Protein AF-S6CPM7-F1 (afdb_monomer_lite)

pLDDT: mean 79.56, std 11.99, range [43.88, 95.88]

Sequence (240 aa):
MLEPSLEKISHYITSNNIALLSVIITVLLYIFTRHSEIRYKKYEDKKIQYLKLIELMQKTLACSKIDKSGDSILSDEIRKLFFDTGASLLLYGSKKIYRQYLLFREFSTNSLIKHCKYYKSDIVLFIVADIFKTMRKEVGLSYFNSIGSNEALAFFVNDISSNPIAKEKAIDAMFRIKMVKFELAIIDRTRFIFIKQIYASFIRPIFAGLSILWKYIVVIPFIHIITKLFSKTINKLQPK

Foldseek 3Di:
DCPVVVVVVVVCPDPVNVVVVVVVVVVVVVVVVVVVVVLVVLLVLQVVLVVLVVVLVVCLVVPQPQPPVRDRPDDPVSVVSLVVSLVSCVVRNDPVLNVLSVLLCCLSHPPVLVPDPLDDPCLSLLSVLVSQQVNCCRRNDDPVDGDDSQVSSCVPDPPRRPDVVNVVVSVSSVVSSVVSVVVVVVVCVVVVVVVVCCCVPPVVVVVVVVVVCCCVVPVVVVVVVCCVVCVVVVVVPDDD

Structure (mmCIF, N/CA/C/O backbone):
data_AF-S6CPM7-F1
#
_entry.id   AF-S6CPM7-F1
#
loop_
_atom_site.group_PDB
_atom_site.id
_atom_site.type_symbol
_atom_site.label_atom_id
_atom_site.label_alt_id
_atom_site.label_comp_id
_atom_site.label_asym_id
_atom_site.label_entity_id
_atom_site.label_seq_id
_atom_site.pdbx_PDB_ins_code
_atom_site.Cartn_x
_atom_site.Cartn_y
_atom_site.Cartn_z
_atom_site.occupancy
_atom_site.B_iso_or_equiv
_atom_site.auth_seq_id
_atom_site.auth_comp_id
_atom_site.auth_asym_id
_atom_site.auth_atom_id
_atom_site.pdbx_PDB_model_num
ATOM 1 N N . MET A 1 1 ? 40.805 29.521 -36.978 1.00 47.53 1 MET A N 1
ATOM 2 C CA . MET A 1 1 ? 41.833 28.643 -36.370 1.00 47.53 1 MET A CA 1
ATOM 3 C C . MET A 1 1 ? 41.172 27.487 -35.605 1.00 47.53 1 MET A C 1
ATOM 5 O O . MET A 1 1 ? 41.282 27.410 -34.390 1.00 47.53 1 MET A O 1
ATOM 9 N N . LEU A 1 2 ? 40.456 26.605 -36.314 1.00 54.78 2 LEU A N 1
ATOM 10 C CA . LEU A 1 2 ? 39.798 25.391 -35.777 1.00 54.78 2 LEU A CA 1
ATOM 11 C C . LEU A 1 2 ? 40.449 24.096 -36.311 1.00 54.78 2 LEU A C 1
ATOM 13 O O . LEU A 1 2 ? 40.070 22.998 -35.923 1.00 54.78 2 LEU A O 1
ATOM 17 N N . GLU A 1 3 ? 41.438 24.228 -37.194 1.00 57.84 3 GLU A N 1
ATOM 18 C CA . GLU A 1 3 ? 42.125 23.129 -37.881 1.00 57.84 3 GLU A CA 1
ATOM 19 C C . GLU A 1 3 ? 42.958 22.208 -36.967 1.00 57.84 3 GLU A C 1
ATOM 21 O O . GLU A 1 3 ? 42.825 20.991 -37.108 1.00 57.84 3 GLU A O 1
ATOM 26 N N . PRO A 1 4 ? 43.731 22.692 -35.967 1.00 59.69 4 PRO A N 1
ATOM 27 C CA . PRO A 1 4 ? 44.647 21.808 -35.239 1.00 59.69 4 PRO A CA 1
ATOM 28 C C . PRO A 1 4 ? 43.940 20.840 -34.272 1.00 59.69 4 PRO A C 1
ATOM 30 O O . PRO A 1 4 ? 44.536 19.856 -33.832 1.00 59.69 4 PRO A O 1
ATOM 33 N N . SER A 1 5 ? 42.677 21.098 -33.907 1.00 61.91 5 SER A N 1
ATOM 34 C CA . SER A 1 5 ? 41.866 20.179 -33.095 1.00 61.91 5 SER A CA 1
ATOM 35 C C . SER A 1 5 ? 41.163 19.118 -33.947 1.00 61.91 5 SER A C 1
ATOM 37 O O . SER A 1 5 ? 41.058 17.972 -33.512 1.00 61.91 5 SER A O 1
ATOM 39 N N . LEU A 1 6 ? 40.737 19.464 -35.166 1.00 59.00 6 LEU A N 1
ATOM 40 C CA . LEU A 1 6 ? 40.111 18.535 -36.112 1.00 59.00 6 LEU A CA 1
ATOM 41 C C . LEU A 1 6 ? 41.112 17.523 -36.684 1.00 59.00 6 LEU A C 1
ATOM 43 O O . LEU A 1 6 ? 40.785 16.341 -36.772 1.00 59.00 6 LEU A O 1
ATOM 47 N N . GLU A 1 7 ? 42.346 17.940 -36.979 1.00 61.97 7 GLU A N 1
ATOM 48 C CA . GLU A 1 7 ? 43.406 17.023 -37.426 1.00 61.97 7 GLU A CA 1
ATOM 49 C C . GLU A 1 7 ? 43.743 15.974 -36.361 1.00 61.97 7 GLU A C 1
ATOM 51 O O . GLU A 1 7 ? 43.844 14.784 -36.668 1.00 61.97 7 GLU A O 1
ATOM 56 N N . LYS A 1 8 ? 43.816 16.385 -35.086 1.00 63.28 8 LYS A N 1
ATOM 57 C CA . LYS A 1 8 ? 44.021 15.462 -33.960 1.00 63.28 8 LYS A CA 1
ATOM 58 C C . LYS A 1 8 ? 42.887 14.453 -33.837 1.00 63.28 8 LYS A C 1
ATOM 60 O O . LYS A 1 8 ? 43.165 13.281 -33.619 1.00 63.28 8 LYS A O 1
ATOM 65 N N . ILE A 1 9 ? 41.633 14.877 -34.009 1.00 63.34 9 ILE A N 1
ATOM 66 C CA . ILE A 1 9 ? 40.474 13.971 -34.008 1.00 63.34 9 ILE A CA 1
ATOM 67 C C . ILE A 1 9 ? 40.559 13.001 -35.193 1.00 63.34 9 ILE A C 1
ATOM 69 O O . ILE A 1 9 ? 40.364 11.807 -34.993 1.00 63.34 9 ILE A O 1
ATOM 73 N N . SER A 1 10 ? 40.929 13.474 -36.388 1.00 61.31 10 SER A N 1
ATOM 74 C CA . SER A 1 10 ? 41.053 12.637 -37.592 1.00 61.31 10 SER A CA 1
ATOM 75 C C . SER A 1 10 ? 42.074 11.503 -37.438 1.00 61.31 10 SER A C 1
ATOM 77 O O . SER A 1 10 ? 41.814 10.384 -37.871 1.00 61.31 10 SER A O 1
ATOM 79 N N . HIS A 1 11 ? 43.178 11.744 -36.723 1.00 64.94 11 HIS A N 1
ATOM 80 C CA . HIS A 1 11 ? 44.200 10.731 -36.457 1.00 64.94 11 HIS A CA 1
ATOM 81 C C . HIS A 1 11 ? 43.702 9.615 -35.516 1.00 64.94 11 HIS A C 1
ATOM 83 O O . HIS A 1 11 ? 44.174 8.481 -35.586 1.00 64.94 11 HIS A O 1
ATOM 89 N N . TYR A 1 12 ? 42.719 9.898 -34.651 1.00 62.75 12 TYR A N 1
ATOM 90 C CA . TYR A 1 12 ? 42.055 8.878 -33.830 1.00 62.75 12 TYR A CA 1
ATOM 91 C C . TYR A 1 12 ? 40.958 8.111 -34.594 1.00 62.75 12 TYR A C 1
ATOM 93 O O . TYR A 1 12 ? 40.546 7.044 -34.132 1.00 62.75 12 TYR A O 1
ATOM 101 N N . ILE A 1 13 ? 40.521 8.585 -35.770 1.00 68.38 13 ILE A N 1
ATOM 102 C CA . ILE A 1 13 ? 39.553 7.914 -36.659 1.00 68.38 13 ILE A CA 1
ATOM 103 C C . ILE A 1 13 ? 40.292 6.878 -37.526 1.00 68.38 13 ILE A C 1
ATOM 105 O O . ILE A 1 13 ? 40.331 6.934 -38.751 1.00 68.38 13 ILE A O 1
ATOM 109 N N . THR A 1 14 ? 40.927 5.903 -36.881 1.00 75.94 14 THR A N 1
ATOM 110 C CA . THR A 1 14 ? 41.455 4.713 -37.564 1.00 75.94 14 THR A CA 1
ATOM 111 C C . THR A 1 14 ? 40.356 3.651 -37.648 1.00 75.94 14 THR A C 1
ATOM 113 O O . THR A 1 14 ? 39.536 3.545 -36.735 1.00 75.94 14 THR A O 1
ATOM 116 N N . SER A 1 15 ? 40.352 2.812 -38.692 1.00 75.06 15 SER A N 1
ATOM 117 C CA . SER A 1 15 ? 39.358 1.733 -38.876 1.00 75.06 15 SER A CA 1
ATOM 118 C C . SER A 1 15 ? 39.172 0.857 -37.624 1.00 75.06 15 SER A C 1
ATOM 120 O O . SER A 1 15 ? 38.047 0.523 -37.259 1.00 75.06 15 SER A O 1
ATOM 122 N N . ASN A 1 16 ? 40.261 0.551 -36.908 1.00 80.38 16 ASN A N 1
ATOM 123 C CA . ASN A 1 16 ? 40.214 -0.230 -35.666 1.00 80.38 16 ASN A CA 1
ATOM 124 C C . ASN A 1 16 ? 39.496 0.507 -34.525 1.00 80.38 16 ASN A C 1
ATOM 126 O O . ASN A 1 16 ? 38.723 -0.104 -33.793 1.00 80.38 16 ASN A O 1
ATOM 130 N N . ASN A 1 17 ? 39.697 1.821 -34.398 1.00 84.00 17 ASN A N 1
ATOM 131 C CA . ASN A 1 17 ? 39.029 2.633 -33.380 1.00 84.00 17 ASN A CA 1
ATOM 132 C C . ASN A 1 17 ? 37.543 2.824 -33.708 1.00 84.00 17 ASN A C 1
ATOM 134 O O . ASN A 1 17 ? 36.719 2.803 -32.799 1.00 84.00 17 ASN A O 1
ATOM 138 N N . ILE A 1 18 ? 37.187 2.942 -34.993 1.00 85.44 18 ILE A N 1
ATOM 139 C CA . ILE A 1 18 ? 35.786 2.976 -35.443 1.00 85.44 18 ILE A CA 1
ATOM 140 C C . ILE A 1 18 ? 35.085 1.647 -35.126 1.00 85.44 18 ILE A C 1
ATOM 142 O O . ILE A 1 18 ? 33.965 1.654 -34.615 1.00 85.44 18 ILE A O 1
ATOM 146 N N . ALA A 1 19 ? 35.743 0.510 -35.375 1.00 87.56 19 ALA A N 1
ATOM 147 C CA . ALA A 1 19 ? 35.210 -0.809 -35.035 1.00 87.56 19 ALA A CA 1
ATOM 148 C C . ALA A 1 19 ? 35.056 -1.004 -33.515 1.00 87.56 19 ALA A C 1
ATOM 150 O O . ALA A 1 19 ? 34.047 -1.522 -33.047 1.00 87.56 19 ALA A O 1
ATOM 151 N N . LEU A 1 20 ? 36.021 -0.541 -32.718 1.00 86.50 20 LEU A N 1
ATOM 152 C CA . LEU A 1 20 ? 35.935 -0.601 -31.257 1.00 86.50 20 LEU A CA 1
ATOM 153 C C . LEU A 1 20 ? 34.794 0.297 -30.737 1.00 86.50 20 LEU A C 1
ATOM 155 O O . LEU A 1 20 ? 33.994 -0.123 -29.899 1.00 86.50 20 LEU A O 1
ATOM 159 N N . LEU A 1 21 ? 34.653 1.502 -31.293 1.00 88.06 21 LEU A N 1
ATOM 160 C CA . LEU A 1 21 ? 33.573 2.435 -30.971 1.00 88.06 21 LEU A CA 1
ATOM 161 C C . LEU A 1 21 ? 32.190 1.871 -31.338 1.00 88.06 21 LEU A C 1
ATOM 163 O O . LEU A 1 21 ? 31.255 2.014 -30.550 1.00 88.06 21 LEU A O 1
ATOM 167 N N . SER A 1 22 ? 32.051 1.177 -32.473 1.00 89.94 22 SER A N 1
ATOM 168 C CA . SER A 1 22 ? 30.782 0.544 -32.861 1.00 89.94 22 SER A CA 1
ATOM 169 C C . SER A 1 22 ? 30.384 -0.587 -31.906 1.00 89.94 22 SER A C 1
ATOM 171 O O . SER A 1 22 ? 29.215 -0.676 -31.516 1.00 89.94 22 SER A O 1
ATOM 173 N N . VAL A 1 23 ? 31.346 -1.391 -31.438 1.00 93.69 23 VAL A N 1
ATOM 174 C CA . VAL A 1 23 ? 31.117 -2.417 -30.407 1.00 93.69 23 VAL A CA 1
ATOM 175 C C . VAL A 1 23 ? 30.683 -1.774 -29.088 1.00 93.69 23 VAL A C 1
ATOM 177 O O . VAL A 1 23 ? 29.687 -2.203 -28.505 1.00 93.69 23 VAL A O 1
ATOM 180 N N . ILE A 1 24 ? 31.360 -0.709 -28.640 1.00 92.62 24 ILE A N 1
ATOM 181 C CA . ILE A 1 24 ? 30.993 0.017 -27.411 1.00 92.62 24 ILE A CA 1
ATOM 182 C C . ILE A 1 24 ? 29.568 0.574 -27.508 1.00 92.62 24 ILE A C 1
ATOM 184 O O . ILE A 1 24 ? 28.768 0.368 -26.594 1.00 92.62 24 ILE A O 1
ATOM 188 N N . ILE A 1 25 ? 29.224 1.242 -28.613 1.00 92.88 25 ILE A N 1
ATOM 189 C CA . ILE A 1 25 ? 27.878 1.791 -28.829 1.00 92.88 25 ILE A CA 1
ATOM 190 C C . ILE A 1 25 ? 26.836 0.670 -28.817 1.00 92.88 25 ILE A C 1
ATOM 192 O O . ILE A 1 25 ? 25.794 0.817 -28.182 1.00 92.88 25 ILE A O 1
ATOM 196 N N . THR A 1 26 ? 27.121 -0.466 -29.453 1.00 95.25 26 THR A N 1
ATOM 197 C CA . THR A 1 26 ? 26.205 -1.615 -29.492 1.00 95.25 26 THR A CA 1
ATOM 198 C C . THR A 1 26 ? 25.962 -2.193 -28.096 1.00 95.25 26 THR A C 1
ATOM 200 O O . THR A 1 26 ? 24.815 -2.448 -27.725 1.00 95.25 26 THR A O 1
ATOM 203 N N . VAL A 1 27 ? 27.011 -2.343 -27.280 1.00 94.81 27 VAL A N 1
ATOM 204 C CA . VAL A 1 27 ? 26.887 -2.803 -25.887 1.00 94.81 27 VAL A CA 1
ATOM 205 C C . VAL A 1 27 ? 26.087 -1.806 -25.049 1.00 94.81 27 VAL A C 1
ATOM 207 O O . VAL A 1 27 ? 25.193 -2.208 -24.303 1.00 94.81 27 VAL A O 1
ATOM 210 N N . LEU A 1 28 ? 26.351 -0.505 -25.193 1.00 93.31 28 LEU A N 1
ATOM 211 C CA . LEU A 1 28 ? 25.588 0.534 -24.504 1.00 93.31 28 LEU A CA 1
ATOM 212 C C . LEU A 1 28 ? 24.111 0.493 -24.904 1.00 93.31 28 LEU A C 1
ATOM 214 O O . LEU A 1 28 ? 23.248 0.465 -24.027 1.00 93.31 28 LEU A O 1
ATOM 218 N N . LEU A 1 29 ? 23.809 0.420 -26.203 1.00 92.81 29 LEU A N 1
ATOM 219 C CA . LEU A 1 29 ? 22.442 0.291 -26.708 1.00 92.81 29 LEU A CA 1
ATOM 220 C C . LEU A 1 29 ? 21.752 -0.948 -26.141 1.00 92.81 29 LEU A C 1
ATOM 222 O O . LEU A 1 29 ? 20.605 -0.851 -25.703 1.00 92.81 29 LEU A O 1
ATOM 226 N N . TYR A 1 30 ? 22.444 -2.086 -26.078 1.00 95.88 30 TYR A N 1
ATOM 227 C CA . TYR A 1 30 ? 21.908 -3.300 -25.470 1.00 95.88 30 TYR A CA 1
ATOM 228 C C . TYR A 1 30 ? 21.580 -3.100 -23.984 1.00 95.88 30 TYR A C 1
ATOM 230 O O . TYR A 1 30 ? 20.475 -3.429 -23.553 1.00 95.88 30 TYR A O 1
ATOM 238 N N . ILE A 1 31 ? 22.487 -2.503 -23.203 1.00 93.94 31 ILE A N 1
ATOM 239 C CA . ILE A 1 31 ? 22.267 -2.224 -21.775 1.00 93.94 31 ILE A CA 1
ATOM 240 C C . ILE A 1 31 ? 21.078 -1.273 -21.584 1.00 93.94 31 ILE A C 1
ATOM 242 O O . ILE A 1 31 ? 20.190 -1.557 -20.775 1.00 93.94 31 ILE A O 1
ATOM 246 N N . PHE A 1 32 ? 21.017 -0.171 -22.339 1.00 92.00 32 PHE A N 1
ATOM 247 C CA . PHE A 1 32 ? 19.914 0.790 -22.264 1.00 92.00 32 PHE A CA 1
ATOM 248 C C . PHE A 1 32 ? 18.576 0.158 -22.653 1.00 92.00 32 PHE A C 1
ATOM 250 O O . PHE A 1 32 ? 17.582 0.362 -21.951 1.00 92.00 32 PHE A O 1
ATOM 257 N N . THR A 1 33 ? 18.561 -0.648 -23.715 1.00 93.31 33 THR A N 1
ATOM 258 C CA . THR A 1 33 ? 17.366 -1.359 -24.192 1.00 93.31 33 THR A CA 1
ATOM 259 C C . THR A 1 33 ? 16.906 -2.400 -23.178 1.00 93.31 33 THR A C 1
ATOM 261 O O . THR A 1 33 ? 15.734 -2.450 -22.817 1.00 93.31 33 THR A O 1
ATOM 264 N N . ARG A 1 34 ? 17.824 -3.194 -22.622 1.00 93.12 34 ARG A N 1
ATOM 265 C CA . ARG A 1 34 ? 17.481 -4.185 -21.598 1.00 93.12 34 ARG A CA 1
ATOM 266 C C . ARG A 1 34 ? 16.953 -3.521 -20.330 1.00 93.12 34 ARG A C 1
ATOM 268 O O . ARG A 1 34 ? 16.004 -4.004 -19.712 1.00 93.12 34 ARG A O 1
ATOM 275 N N . HIS A 1 35 ? 17.538 -2.391 -19.943 1.00 90.81 35 HIS A N 1
ATOM 276 C CA . HIS A 1 35 ? 17.089 -1.631 -18.786 1.00 90.81 35 HIS A CA 1
ATOM 277 C C . HIS A 1 35 ? 15.715 -0.974 -19.013 1.00 90.81 35 HIS A C 1
ATOM 279 O O . HIS A 1 35 ? 14.894 -0.937 -18.094 1.00 90.81 35 HIS A O 1
ATOM 285 N N . SER A 1 36 ? 15.425 -0.465 -20.216 1.00 87.38 36 SER A N 1
ATOM 286 C CA . SER A 1 36 ? 14.094 0.057 -20.552 1.00 87.38 36 SER A CA 1
ATOM 287 C C . SER A 1 36 ? 13.043 -1.056 -20.592 1.00 87.38 36 SER A C 1
ATOM 289 O O . SER A 1 36 ? 11.981 -0.887 -19.996 1.00 87.38 36 SER A O 1
ATOM 291 N N . GLU A 1 37 ? 13.367 -2.216 -21.164 1.00 91.50 37 GLU A N 1
ATOM 292 C CA . GLU A 1 37 ? 12.492 -3.391 -21.227 1.00 91.50 37 GLU A CA 1
ATOM 293 C C . GLU A 1 37 ? 12.100 -3.891 -19.825 1.00 91.50 37 GLU A C 1
ATOM 295 O O . GLU A 1 37 ? 10.922 -4.096 -19.534 1.00 91.50 37 GLU A O 1
ATOM 300 N N . ILE A 1 38 ? 13.072 -4.035 -18.915 1.00 88.12 38 ILE A N 1
ATOM 301 C CA . ILE A 1 38 ? 12.807 -4.463 -17.530 1.00 88.12 38 ILE A CA 1
ATOM 302 C C . ILE A 1 38 ? 11.927 -3.443 -16.802 1.00 88.12 38 ILE A C 1
ATOM 304 O O . ILE A 1 38 ? 11.029 -3.825 -16.049 1.00 88.12 38 ILE A O 1
ATOM 308 N N . ARG A 1 39 ? 12.174 -2.142 -17.002 1.00 84.31 39 ARG A N 1
ATOM 309 C CA . ARG A 1 39 ? 11.322 -1.095 -16.424 1.00 84.31 39 ARG A CA 1
ATOM 310 C C . ARG A 1 39 ? 9.900 -1.197 -16.968 1.00 84.31 39 ARG A C 1
ATOM 312 O O . ARG A 1 39 ? 8.971 -1.184 -16.170 1.00 84.31 39 ARG A O 1
ATOM 319 N N . TYR A 1 40 ? 9.740 -1.366 -18.278 1.00 84.62 40 TYR A N 1
ATOM 320 C CA . TYR A 1 40 ? 8.439 -1.511 -18.927 1.00 84.62 40 TYR A CA 1
ATOM 321 C C . TYR A 1 40 ? 7.648 -2.713 -18.391 1.00 84.62 40 TYR A C 1
ATOM 323 O O . TYR A 1 40 ? 6.500 -2.553 -17.986 1.00 84.62 40 TYR A O 1
ATOM 331 N N . LYS A 1 41 ? 8.286 -3.884 -18.260 1.00 86.62 41 LYS A N 1
ATOM 332 C CA . LYS A 1 41 ? 7.659 -5.081 -17.666 1.00 86.62 41 LYS A CA 1
ATOM 333 C C . LYS A 1 41 ? 7.133 -4.823 -16.251 1.00 86.62 41 LYS A C 1
ATOM 335 O O . LYS A 1 41 ? 5.983 -5.125 -15.959 1.00 86.62 41 LYS A O 1
ATOM 340 N N . LYS A 1 42 ? 7.923 -4.152 -15.403 1.00 84.62 42 LYS A N 1
ATOM 341 C CA . LYS A 1 42 ? 7.485 -3.758 -14.049 1.00 84.62 42 LYS A CA 1
ATOM 342 C C . LYS A 1 42 ? 6.276 -2.816 -14.060 1.00 84.62 42 LYS A C 1
ATOM 344 O O . LYS A 1 42 ? 5.491 -2.840 -13.115 1.00 84.62 42 LYS A O 1
ATOM 349 N N . TYR A 1 43 ? 6.147 -1.951 -15.067 1.00 83.75 43 TYR A N 1
ATOM 350 C CA . TYR A 1 43 ? 4.987 -1.066 -15.203 1.00 83.75 43 TYR A CA 1
ATOM 351 C C . TYR A 1 43 ? 3.727 -1.836 -15.610 1.00 83.75 43 TYR A C 1
ATOM 353 O O . TYR A 1 43 ? 2.677 -1.619 -15.004 1.00 83.75 43 TYR A O 1
ATOM 361 N N . GLU A 1 44 ? 3.829 -2.760 -16.568 1.00 84.50 44 GLU A N 1
ATOM 362 C CA . GLU A 1 44 ? 2.709 -3.628 -16.964 1.00 84.50 44 GLU A CA 1
ATOM 363 C C . GLU A 1 44 ? 2.253 -4.536 -15.806 1.00 84.50 44 GLU A C 1
ATOM 365 O O . GLU A 1 44 ? 1.057 -4.608 -15.519 1.00 84.50 44 GLU A O 1
ATOM 370 N N . ASP A 1 45 ? 3.179 -5.125 -15.043 1.00 85.38 45 ASP A N 1
ATOM 371 C CA . ASP A 1 45 ? 2.828 -5.935 -13.867 1.00 85.38 45 ASP A CA 1
ATOM 372 C C . ASP A 1 45 ? 2.043 -5.121 -12.824 1.00 85.38 45 ASP A C 1
ATOM 374 O O . ASP A 1 45 ? 1.027 -5.576 -12.286 1.00 85.38 45 ASP A O 1
ATOM 378 N N . LYS A 1 46 ? 2.474 -3.879 -12.558 1.00 86.25 46 LYS A N 1
ATOM 379 C CA . LYS A 1 46 ? 1.773 -2.961 -11.646 1.00 86.25 46 LYS A CA 1
ATOM 380 C C . LYS A 1 46 ? 0.386 -2.598 -12.151 1.00 86.25 46 LYS A C 1
ATOM 382 O O . LYS A 1 46 ? -0.559 -2.611 -11.368 1.00 86.25 46 LYS A O 1
ATOM 387 N N . LYS A 1 47 ? 0.254 -2.294 -13.444 1.00 88.56 47 LYS A N 1
ATOM 388 C CA . LYS A 1 47 ? -1.027 -1.977 -14.087 1.00 88.56 47 LYS A CA 1
ATOM 389 C C . LYS A 1 47 ? -2.046 -3.088 -13.848 1.00 88.56 47 LYS A C 1
ATOM 391 O O . LYS A 1 47 ? -3.152 -2.792 -13.406 1.00 88.56 47 LYS A O 1
ATOM 396 N N . ILE A 1 48 ? -1.660 -4.349 -14.050 1.00 89.44 48 ILE A N 1
ATOM 397 C CA . ILE A 1 48 ? -2.537 -5.507 -13.820 1.00 89.44 48 ILE A CA 1
ATOM 398 C C . ILE A 1 48 ? -3.031 -5.550 -12.367 1.00 89.44 48 ILE A C 1
ATOM 400 O O . ILE A 1 48 ? -4.220 -5.752 -12.127 1.00 89.44 48 ILE A O 1
ATOM 404 N N . GLN A 1 49 ? -2.157 -5.324 -11.380 1.00 89.69 49 GLN A N 1
ATOM 405 C CA . GLN A 1 49 ? -2.594 -5.324 -9.977 1.00 89.69 49 GLN A CA 1
ATOM 406 C C . GLN A 1 49 ? -3.433 -4.097 -9.608 1.00 89.69 49 GLN A C 1
ATOM 408 O O . GLN A 1 49 ? -4.342 -4.190 -8.786 1.00 89.69 49 GLN A O 1
ATOM 413 N N . TYR A 1 50 ? -3.157 -2.946 -10.216 1.00 90.38 50 TYR A N 1
ATOM 414 C CA . TYR A 1 50 ? -3.907 -1.715 -9.976 1.00 90.38 50 TYR A CA 1
ATOM 415 C C . TYR A 1 50 ? -5.321 -1.794 -10.558 1.00 90.38 50 TYR A C 1
ATOM 417 O O . TYR A 1 50 ? -6.249 -1.272 -9.947 1.00 90.38 50 TYR A O 1
ATOM 425 N N . LEU A 1 51 ? -5.523 -2.540 -11.650 1.00 89.69 51 LEU A N 1
ATOM 426 C CA . LEU A 1 51 ? -6.860 -2.873 -12.149 1.00 89.69 51 LEU A CA 1
ATOM 427 C C . LEU A 1 51 ? -7.675 -3.682 -11.129 1.00 89.69 51 LEU A C 1
ATOM 429 O O . LEU A 1 51 ? -8.833 -3.350 -10.890 1.00 89.69 51 LEU A O 1
ATOM 433 N N . LYS A 1 52 ? -7.066 -4.666 -10.449 1.00 90.50 52 LYS A N 1
ATOM 434 C CA . LYS A 1 52 ? -7.738 -5.408 -9.362 1.00 90.50 52 LYS A CA 1
ATOM 435 C C . LYS A 1 52 ? -8.132 -4.495 -8.199 1.00 90.50 52 LYS A C 1
ATOM 437 O O . LYS A 1 52 ? -9.210 -4.640 -7.631 1.00 90.50 52 LYS A O 1
ATOM 442 N N . LEU A 1 53 ? -7.275 -3.528 -7.860 1.00 90.50 53 LEU A N 1
ATOM 443 C CA . LEU A 1 53 ? -7.577 -2.538 -6.825 1.00 90.50 53 LEU A CA 1
ATOM 444 C C . LEU A 1 53 ? -8.743 -1.624 -7.224 1.00 90.50 53 LEU A C 1
ATOM 446 O O . LEU A 1 53 ? -9.600 -1.342 -6.389 1.00 90.50 53 LEU A O 1
ATOM 450 N N . ILE A 1 54 ? -8.804 -1.195 -8.487 1.00 88.50 54 ILE A N 1
ATOM 451 C CA . ILE A 1 54 ? -9.938 -0.428 -9.022 1.00 88.50 54 ILE A CA 1
ATOM 452 C C . ILE A 1 54 ? -11.229 -1.252 -8.928 1.00 88.50 54 ILE A C 1
ATOM 454 O O . ILE A 1 54 ? -12.237 -0.738 -8.448 1.00 88.50 54 ILE A O 1
ATOM 458 N N . GLU A 1 55 ? -11.196 -2.529 -9.313 1.00 88.75 55 GLU A N 1
ATOM 459 C CA . GLU A 1 55 ? -12.355 -3.425 -9.227 1.00 88.75 55 GLU A CA 1
ATOM 460 C C . GLU A 1 55 ? -12.840 -3.600 -7.779 1.00 88.75 55 GLU A C 1
ATOM 462 O O . GLU A 1 55 ? -14.038 -3.502 -7.503 1.00 88.75 55 GLU A O 1
ATOM 467 N N . LEU A 1 56 ? -11.916 -3.788 -6.829 1.00 88.88 56 LEU A N 1
ATOM 468 C CA . LEU A 1 56 ? -12.229 -3.816 -5.400 1.00 88.88 56 LEU A CA 1
ATOM 469 C C . LEU A 1 56 ? -12.903 -2.513 -4.954 1.00 88.88 56 LEU A C 1
ATOM 471 O O . LEU A 1 56 ? -13.926 -2.555 -4.270 1.00 88.88 56 LEU A O 1
ATOM 475 N N . MET A 1 57 ? -12.364 -1.357 -5.339 1.00 86.50 57 MET A N 1
ATOM 476 C CA . MET A 1 57 ? -12.928 -0.053 -4.977 1.00 86.50 57 MET A CA 1
ATOM 477 C C . MET A 1 57 ? -14.325 0.143 -5.559 1.00 86.50 57 MET A C 1
ATOM 479 O O . MET A 1 57 ? -15.228 0.579 -4.855 1.00 86.50 57 MET A O 1
ATOM 483 N N . GLN A 1 58 ? -14.532 -0.248 -6.814 1.00 82.88 58 GLN A N 1
ATOM 484 C CA . GLN A 1 58 ? -15.841 -0.191 -7.451 1.00 82.88 58 GLN A CA 1
ATOM 485 C C . GLN A 1 58 ? -16.848 -1.081 -6.717 1.00 82.88 58 GLN A C 1
ATOM 487 O O . GLN A 1 58 ? -17.925 -0.615 -6.358 1.00 82.88 58 GLN A O 1
ATOM 492 N N . LYS A 1 59 ? -16.493 -2.342 -6.438 1.00 82.94 59 LYS A N 1
ATOM 493 C CA . LYS A 1 59 ? -17.372 -3.289 -5.733 1.00 82.94 59 LYS A CA 1
ATOM 494 C C . LYS A 1 59 ? -17.672 -2.849 -4.303 1.00 82.94 59 LYS A C 1
ATOM 496 O O . LYS A 1 59 ? -18.805 -2.969 -3.859 1.00 82.94 59 LYS A O 1
ATOM 501 N N . THR A 1 60 ? -16.688 -2.319 -3.584 1.00 78.25 60 THR A N 1
ATOM 502 C CA . THR A 1 60 ? -16.870 -1.843 -2.199 1.00 78.25 60 THR A CA 1
ATOM 503 C C . THR A 1 60 ? -17.734 -0.585 -2.122 1.00 78.25 60 THR A C 1
ATOM 505 O O . THR A 1 60 ? -18.547 -0.480 -1.207 1.00 78.25 60 THR A O 1
ATOM 508 N N . LEU A 1 61 ? -17.614 0.330 -3.090 1.00 74.19 61 LEU A N 1
ATOM 509 C CA . LEU A 1 61 ? -18.463 1.521 -3.194 1.00 74.19 61 LEU A CA 1
ATOM 510 C C . LEU A 1 61 ? -19.875 1.204 -3.717 1.00 74.19 61 LEU A C 1
ATOM 512 O O . LEU A 1 61 ? -20.829 1.845 -3.295 1.00 74.19 61 LEU A O 1
ATOM 516 N N . ALA A 1 62 ? -20.029 0.215 -4.603 1.00 69.44 62 ALA A N 1
ATOM 517 C CA . ALA A 1 62 ? -21.326 -0.178 -5.163 1.00 69.44 62 ALA A CA 1
ATOM 518 C C . ALA A 1 62 ? -22.142 -1.102 -4.237 1.00 69.44 62 ALA A C 1
ATOM 520 O O . ALA A 1 62 ? -23.366 -1.012 -4.196 1.00 69.44 62 ALA A O 1
ATOM 521 N N . CYS A 1 63 ? -21.486 -1.992 -3.482 1.00 56.09 63 CYS A N 1
ATOM 522 C CA . CYS A 1 63 ? -22.143 -2.987 -2.625 1.00 56.09 63 CYS A CA 1
ATOM 523 C C . CYS A 1 63 ? -22.367 -2.530 -1.176 1.00 56.09 63 CYS A C 1
ATOM 525 O O . CYS A 1 63 ? -22.579 -3.381 -0.310 1.00 56.09 63 CYS A O 1
ATOM 527 N N . SER A 1 64 ? -22.349 -1.230 -0.865 1.00 56.34 64 SER A N 1
ATOM 528 C CA . SER A 1 64 ? -22.669 -0.757 0.488 1.00 56.34 64 SER A CA 1
ATOM 529 C C . SER A 1 64 ? -24.172 -0.894 0.782 1.00 56.34 64 SER A C 1
ATOM 531 O O . SER A 1 64 ? -24.912 0.087 0.819 1.00 56.34 64 SER A O 1
ATOM 533 N N . LYS A 1 65 ? -24.649 -2.126 0.988 1.00 48.50 65 LYS A N 1
ATOM 534 C CA . LYS A 1 65 ? -25.933 -2.372 1.643 1.00 48.50 65 LYS A CA 1
ATOM 535 C C . LYS A 1 65 ? -25.740 -2.054 3.123 1.00 48.50 65 LYS A C 1
ATOM 537 O O . LYS A 1 65 ? -25.006 -2.748 3.822 1.00 48.50 65 LYS A O 1
ATOM 542 N N . ILE A 1 66 ? -26.333 -0.951 3.562 1.00 51.75 66 ILE A N 1
ATOM 543 C CA . ILE A 1 66 ? -26.391 -0.580 4.975 1.00 51.75 66 ILE A CA 1
ATOM 544 C C . ILE A 1 66 ? -27.464 -1.468 5.597 1.00 51.75 66 ILE A C 1
ATOM 546 O O . ILE A 1 66 ? -28.613 -1.440 5.154 1.00 51.75 66 ILE A O 1
ATOM 550 N N . ASP A 1 67 ? -27.083 -2.290 6.571 1.00 45.47 67 ASP A N 1
ATOM 551 C CA . ASP A 1 67 ? -28.048 -3.108 7.292 1.00 45.47 67 ASP A CA 1
ATOM 552 C C . ASP A 1 67 ? -28.860 -2.241 8.269 1.00 45.47 67 ASP A C 1
ATOM 554 O O . ASP A 1 67 ? -28.435 -1.143 8.642 1.00 45.47 67 ASP A O 1
ATOM 558 N N . LYS A 1 68 ? -30.030 -2.713 8.716 1.00 46.31 68 LYS A N 1
ATOM 559 C CA . LYS A 1 68 ? -30.934 -1.933 9.598 1.00 46.31 68 LYS A CA 1
ATOM 560 C C . LYS A 1 68 ? -30.299 -1.522 10.943 1.00 46.31 68 LYS A C 1
ATOM 562 O O . LYS A 1 68 ? -30.834 -0.655 11.626 1.00 46.31 68 LYS A O 1
ATOM 567 N N . SER A 1 69 ? -29.165 -2.121 11.307 1.00 45.66 69 SER A N 1
ATOM 568 C CA . SER A 1 69 ? -28.345 -1.851 12.497 1.00 45.66 69 SER A CA 1
ATOM 569 C C . SER A 1 69 ? -27.211 -0.835 12.278 1.00 45.66 69 SER A C 1
ATOM 571 O O . SER A 1 69 ? -26.491 -0.521 13.221 1.00 45.66 69 SER A O 1
ATOM 573 N N . GLY A 1 70 ? -27.027 -0.311 11.060 1.00 51.62 70 GLY A N 1
ATOM 574 C CA . GLY A 1 70 ? -25.949 0.633 10.737 1.00 51.62 70 GLY A CA 1
ATOM 575 C C . GLY A 1 70 ? -24.572 -0.012 10.523 1.00 51.62 70 GLY A C 1
ATOM 576 O O . GLY A 1 70 ? -23.612 0.693 10.201 1.00 51.62 70 GLY A O 1
ATOM 577 N N . ASP A 1 71 ? -24.470 -1.339 10.636 1.00 45.75 71 ASP A N 1
ATOM 578 C CA . ASP A 1 71 ? -23.239 -2.078 10.376 1.00 45.75 71 ASP A CA 1
ATOM 579 C C . ASP A 1 71 ? -23.145 -2.554 8.923 1.00 45.75 71 ASP A C 1
ATOM 581 O O . ASP A 1 71 ? -24.077 -3.088 8.324 1.00 45.75 71 ASP A O 1
ATOM 585 N N . SER A 1 72 ? -21.966 -2.350 8.338 1.00 54.47 72 SER A N 1
ATOM 586 C CA . SER A 1 72 ? -21.628 -2.806 6.993 1.00 54.47 72 SER A CA 1
ATOM 587 C C . SER A 1 72 ? -21.257 -4.289 7.043 1.00 54.47 72 SER A C 1
ATOM 589 O O . SER A 1 72 ? -20.097 -4.620 7.310 1.00 54.47 72 SER A O 1
ATOM 591 N N . ILE A 1 73 ? -22.208 -5.191 6.790 1.00 55.94 73 ILE A N 1
ATOM 592 C CA . ILE A 1 73 ? -21.888 -6.613 6.619 1.00 55.94 73 ILE A CA 1
ATOM 593 C C . ILE A 1 73 ? -21.171 -6.771 5.276 1.00 55.94 73 ILE A C 1
ATOM 595 O O . ILE A 1 73 ? -21.782 -6.812 4.210 1.00 55.94 73 ILE A O 1
ATOM 599 N N . LEU A 1 74 ? -19.841 -6.843 5.318 1.00 65.75 74 LEU A N 1
ATOM 600 C CA . LEU A 1 74 ? -19.055 -7.222 4.150 1.00 65.75 74 LEU A CA 1
ATOM 601 C C . LEU A 1 74 ? -19.381 -8.674 3.799 1.00 65.75 74 LEU A C 1
ATOM 603 O O . LEU A 1 74 ? -19.081 -9.572 4.594 1.00 65.75 74 LEU A O 1
ATOM 607 N N . SER A 1 75 ? -19.958 -8.889 2.613 1.00 72.81 75 SER A N 1
ATOM 608 C CA . SER A 1 75 ? -20.107 -10.220 2.012 1.00 72.81 75 SER A CA 1
ATOM 609 C C . SER A 1 75 ? -18.756 -10.943 1.999 1.00 72.81 75 SER A C 1
ATOM 611 O O . SER A 1 75 ? -17.708 -10.313 1.807 1.00 72.81 75 SER A O 1
ATOM 613 N N . ASP A 1 76 ? -18.770 -12.262 2.192 1.00 79.00 76 ASP A N 1
ATOM 614 C CA . ASP A 1 76 ? -17.562 -13.094 2.168 1.00 79.00 76 ASP A CA 1
ATOM 615 C C . ASP A 1 76 ? -16.789 -12.949 0.847 1.00 79.00 76 ASP A C 1
ATOM 617 O O . ASP A 1 76 ? -15.557 -12.974 0.837 1.00 79.00 76 ASP A O 1
ATOM 621 N N . GLU A 1 77 ? -17.491 -12.662 -0.252 1.00 81.56 77 GLU A N 1
ATOM 622 C CA . GLU A 1 77 ? -16.890 -12.339 -1.550 1.00 81.56 77 GLU A CA 1
ATOM 623 C C . GLU A 1 77 ? -16.008 -11.086 -1.494 1.00 81.56 77 GLU A C 1
ATOM 625 O O . GLU A 1 77 ? -14.886 -11.083 -2.001 1.00 81.56 77 GLU A O 1
ATOM 630 N N . ILE A 1 78 ? -16.481 -10.023 -0.836 1.00 81.38 78 ILE A N 1
ATOM 631 C CA . ILE A 1 78 ? -15.731 -8.768 -0.713 1.00 81.38 78 ILE A CA 1
ATOM 632 C C . ILE A 1 78 ? -14.528 -8.977 0.211 1.00 81.38 78 ILE A C 1
ATOM 634 O O . ILE A 1 78 ? -13.445 -8.464 -0.066 1.00 81.38 78 ILE A O 1
ATOM 638 N N . ARG A 1 79 ? -14.672 -9.773 1.280 1.00 83.81 79 ARG A N 1
ATOM 639 C CA . ARG A 1 79 ? -13.547 -10.117 2.170 1.00 83.81 79 ARG A CA 1
ATOM 640 C C . ARG A 1 79 ? -12.458 -10.889 1.428 1.00 83.81 79 ARG A C 1
ATOM 642 O O . ARG A 1 79 ? -11.280 -10.569 1.589 1.00 83.81 79 ARG A O 1
ATOM 649 N N . LYS A 1 80 ? -12.845 -11.860 0.596 1.00 88.25 80 LYS A N 1
ATOM 650 C CA . LYS A 1 80 ? -11.913 -12.601 -0.261 1.00 88.25 80 LYS A CA 1
ATOM 651 C C . LYS A 1 80 ? -11.211 -11.664 -1.243 1.00 88.25 80 LYS A C 1
ATOM 653 O O . LYS A 1 80 ? -9.988 -11.673 -1.324 1.00 88.25 80 LYS A O 1
ATOM 658 N N . LEU A 1 81 ? -11.961 -10.767 -1.882 1.00 88.38 81 LEU A N 1
ATOM 659 C CA . LEU A 1 81 ? -11.401 -9.776 -2.800 1.00 88.38 81 LEU A CA 1
ATOM 660 C C . LEU A 1 81 ? -10.420 -8.816 -2.107 1.00 88.38 81 LEU A C 1
ATOM 662 O O . LEU A 1 81 ? -9.378 -8.484 -2.677 1.00 88.38 81 LEU A O 1
ATOM 666 N N . PHE A 1 82 ? -10.711 -8.405 -0.866 1.00 88.38 82 PHE A N 1
ATOM 667 C CA . PHE A 1 82 ? -9.788 -7.626 -0.037 1.00 88.38 82 PHE A CA 1
ATOM 668 C C . PHE A 1 82 ? -8.485 -8.382 0.203 1.00 88.38 82 PHE A C 1
ATOM 670 O O . PHE A 1 82 ? -7.422 -7.776 0.072 1.00 88.38 82 PHE A O 1
ATOM 677 N N . PHE A 1 83 ? -8.554 -9.670 0.545 1.00 89.50 83 PHE A N 1
ATOM 678 C CA . PHE A 1 83 ? -7.370 -10.498 0.762 1.00 89.50 83 PHE A CA 1
ATOM 679 C C . PHE A 1 83 ? -6.545 -10.655 -0.520 1.00 89.50 83 PHE A C 1
ATOM 681 O O . PHE A 1 83 ? -5.357 -10.335 -0.510 1.00 89.50 83 PHE A O 1
ATOM 688 N N . ASP A 1 84 ? -7.180 -11.048 -1.625 1.00 90.69 84 ASP A N 1
ATOM 689 C CA . ASP A 1 84 ? -6.511 -11.294 -2.907 1.00 90.69 84 ASP A CA 1
ATOM 690 C C . ASP A 1 84 ? -5.829 -10.025 -3.442 1.00 90.69 84 ASP A C 1
ATOM 692 O O . ASP A 1 84 ? -4.660 -10.045 -3.835 1.00 90.69 84 ASP A O 1
ATOM 696 N N . THR A 1 85 ? -6.532 -8.890 -3.383 1.00 91.44 85 THR A N 1
ATOM 697 C CA . THR A 1 85 ? -5.984 -7.577 -3.759 1.00 91.44 85 THR A CA 1
ATOM 698 C C . THR A 1 85 ? -4.862 -7.142 -2.814 1.00 91.44 85 THR A C 1
ATOM 700 O O . THR A 1 85 ? -3.847 -6.603 -3.250 1.00 91.44 85 THR A O 1
ATOM 703 N N . GLY A 1 86 ? -5.009 -7.381 -1.509 1.00 90.44 86 GLY A N 1
ATOM 704 C CA . GLY A 1 86 ? -3.991 -7.031 -0.520 1.00 90.44 86 GLY A CA 1
ATOM 705 C C . GLY A 1 86 ? -2.692 -7.815 -0.710 1.00 90.44 86 GLY A C 1
ATOM 706 O O . GLY A 1 86 ? -1.611 -7.226 -0.691 1.00 90.44 86 GLY A O 1
ATOM 707 N N . ALA A 1 87 ? -2.795 -9.125 -0.947 1.00 90.44 87 ALA A N 1
ATOM 708 C CA . ALA A 1 87 ? -1.654 -9.996 -1.205 1.00 90.44 87 ALA A CA 1
ATOM 709 C C . ALA A 1 87 ? -0.930 -9.610 -2.502 1.00 90.44 87 ALA A C 1
ATOM 711 O O . ALA A 1 87 ? 0.299 -9.527 -2.529 1.00 90.44 87 ALA A O 1
ATOM 712 N N . SER A 1 88 ? -1.675 -9.306 -3.569 1.00 90.62 88 SER A N 1
ATOM 713 C CA . SER A 1 88 ? -1.064 -8.918 -4.839 1.00 90.62 88 SER A CA 1
ATOM 714 C C . SER A 1 88 ? -0.364 -7.556 -4.769 1.00 90.62 88 SER A C 1
ATOM 716 O O . SER A 1 88 ? 0.746 -7.406 -5.286 1.00 90.62 88 SER A O 1
ATOM 718 N N . LEU A 1 89 ? -0.958 -6.577 -4.079 1.00 91.31 89 LEU A N 1
ATOM 719 C CA . LEU A 1 89 ? -0.351 -5.263 -3.861 1.00 91.31 89 LEU A CA 1
ATOM 720 C C . LEU A 1 89 ? 0.874 -5.322 -2.950 1.00 91.31 89 LEU A C 1
ATOM 722 O O . LEU A 1 89 ? 1.796 -4.535 -3.148 1.00 91.31 89 LEU A O 1
ATOM 726 N N . LEU A 1 90 ? 0.906 -6.233 -1.975 1.00 89.31 90 LEU A N 1
ATOM 727 C CA . LEU A 1 90 ? 2.077 -6.427 -1.121 1.00 89.31 90 LEU A CA 1
ATOM 728 C C . LEU A 1 90 ? 3.296 -6.894 -1.931 1.00 89.31 90 LEU A C 1
ATOM 730 O O . LEU A 1 90 ? 4.412 -6.457 -1.658 1.00 89.31 90 LEU A O 1
ATOM 734 N N . LEU A 1 91 ? 3.080 -7.767 -2.920 1.00 87.31 91 LEU A N 1
ATOM 735 C CA . LEU A 1 91 ? 4.151 -8.350 -3.733 1.00 87.31 91 LEU A CA 1
ATOM 736 C C . LEU A 1 91 ? 4.595 -7.440 -4.883 1.00 87.31 91 LEU A C 1
ATOM 738 O O . LEU A 1 91 ? 5.791 -7.273 -5.116 1.00 87.31 91 LEU A O 1
ATOM 742 N N . TYR A 1 92 ? 3.641 -6.854 -5.607 1.00 85.75 92 TYR A N 1
ATOM 743 C CA . TYR A 1 92 ? 3.909 -6.160 -6.873 1.00 85.75 92 TYR A CA 1
ATOM 744 C C . TYR A 1 92 ? 3.597 -4.658 -6.828 1.00 85.75 92 TYR A C 1
ATOM 746 O O . TYR A 1 92 ? 4.036 -3.902 -7.697 1.00 85.75 92 TYR A O 1
ATOM 754 N N . GLY A 1 93 ? 2.834 -4.207 -5.831 1.00 86.06 93 GLY A N 1
ATOM 755 C CA . GLY A 1 93 ? 2.473 -2.804 -5.662 1.00 86.06 93 GLY A CA 1
ATOM 756 C C . GLY A 1 93 ? 3.609 -1.968 -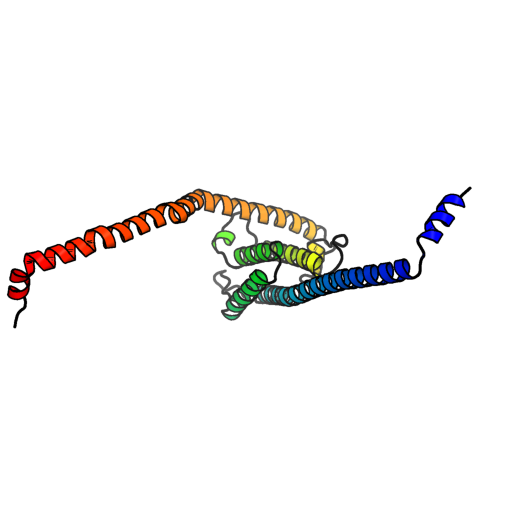5.074 1.00 86.06 93 GLY A C 1
ATOM 757 O O . GLY A 1 93 ? 4.576 -2.468 -4.498 1.00 86.06 93 GLY A O 1
ATOM 758 N N . SER A 1 94 ? 3.507 -0.645 -5.206 1.00 88.25 94 SER A N 1
ATOM 759 C CA . SER A 1 94 ? 4.451 0.244 -4.529 1.00 88.25 94 SER A CA 1
ATOM 760 C C . SER A 1 94 ? 4.175 0.312 -3.026 1.00 88.25 94 SER A C 1
ATOM 762 O O . SER A 1 94 ? 3.034 0.236 -2.568 1.00 88.25 94 SER A O 1
ATOM 764 N N . LYS A 1 95 ? 5.224 0.579 -2.238 1.00 90.00 95 LYS A N 1
ATOM 765 C CA . LYS A 1 95 ? 5.103 0.846 -0.794 1.00 90.00 95 LYS A CA 1
ATOM 766 C C . LYS A 1 95 ? 4.071 1.939 -0.487 1.00 90.00 95 LYS A C 1
ATOM 768 O O . LYS A 1 95 ? 3.421 1.897 0.556 1.00 90.00 95 LYS A O 1
ATOM 773 N N . LYS A 1 96 ? 3.949 2.939 -1.367 1.00 90.62 96 LYS A N 1
ATOM 774 C CA . LYS A 1 96 ? 3.020 4.057 -1.189 1.00 90.62 96 LYS A CA 1
ATOM 775 C C . LYS A 1 96 ? 1.575 3.609 -1.408 1.00 90.62 96 LYS A C 1
ATOM 777 O O . LYS A 1 96 ? 0.759 3.832 -0.517 1.00 90.62 96 LYS A O 1
ATOM 782 N N . ILE A 1 97 ? 1.297 2.932 -2.523 1.00 90.88 97 ILE A N 1
ATOM 783 C CA . ILE A 1 97 ? -0.029 2.378 -2.824 1.00 90.88 97 ILE A CA 1
ATOM 784 C C . ILE A 1 97 ? -0.452 1.379 -1.753 1.00 90.88 97 ILE A C 1
ATOM 786 O O . ILE A 1 97 ? -1.560 1.479 -1.240 1.00 90.88 97 ILE A O 1
ATOM 790 N N . TYR A 1 98 ? 0.442 0.477 -1.342 1.00 91.44 98 TYR A N 1
ATOM 791 C CA . TYR A 1 98 ? 0.129 -0.515 -0.317 1.00 91.44 98 TYR A CA 1
ATOM 792 C C . TYR A 1 98 ? -0.285 0.135 1.013 1.00 91.44 98 TYR A C 1
ATOM 794 O O . TYR A 1 98 ? -1.279 -0.255 1.619 1.00 91.44 98 TYR A O 1
ATOM 802 N N . ARG A 1 99 ? 0.412 1.196 1.441 1.00 91.19 99 ARG A N 1
ATOM 803 C CA . ARG A 1 99 ? 0.034 1.964 2.641 1.00 91.19 99 ARG A CA 1
ATOM 804 C C . ARG A 1 99 ? -1.315 2.665 2.499 1.00 91.19 99 ARG A C 1
ATOM 806 O O . ARG A 1 99 ? -2.065 2.721 3.468 1.00 91.19 99 ARG A O 1
ATOM 813 N N . GLN A 1 100 ? -1.619 3.217 1.326 1.00 91.44 100 GLN A N 1
ATOM 814 C CA . GLN A 1 100 ? -2.919 3.842 1.082 1.00 91.44 100 GLN A CA 1
ATOM 815 C C . GLN A 1 100 ? -4.043 2.792 1.031 1.00 91.44 100 GLN A C 1
ATOM 817 O O . GLN A 1 100 ? -5.113 3.039 1.574 1.00 91.44 100 GLN A O 1
ATOM 822 N N . TYR A 1 101 ? -3.789 1.606 0.471 1.00 92.25 101 TYR A N 1
ATOM 823 C CA . TYR A 1 101 ? -4.709 0.465 0.508 1.00 92.25 101 TYR A CA 1
ATOM 824 C C . TYR A 1 101 ? -4.988 -0.004 1.943 1.00 92.25 101 TYR A C 1
ATOM 826 O O . TYR A 1 101 ? -6.147 -0.208 2.294 1.00 92.25 101 TYR A O 1
ATOM 834 N N . LEU A 1 102 ? -3.959 -0.139 2.790 1.00 90.62 102 LEU A N 1
ATOM 835 C CA . LEU A 1 102 ? -4.154 -0.502 4.199 1.00 90.62 102 LEU A CA 1
ATOM 836 C C . LEU A 1 102 ? -5.037 0.517 4.909 1.00 90.62 102 LEU A C 1
ATOM 838 O O . LEU A 1 102 ? -5.973 0.142 5.606 1.00 90.62 102 LEU A O 1
ATOM 842 N N . LEU A 1 103 ? -4.790 1.799 4.653 1.00 89.62 103 LEU A N 1
ATOM 843 C CA . LEU A 1 103 ? -5.614 2.863 5.191 1.00 89.62 103 LEU A CA 1
ATOM 844 C C . LEU A 1 103 ? -7.060 2.792 4.686 1.00 89.62 103 LEU A C 1
ATOM 846 O O . LEU A 1 103 ? -7.989 2.919 5.473 1.00 89.62 103 LEU A O 1
ATOM 850 N N . PHE A 1 104 ? -7.267 2.563 3.390 1.00 89.12 104 PHE A N 1
ATOM 851 C CA . PHE A 1 104 ? -8.600 2.347 2.832 1.00 89.12 104 PHE A CA 1
ATOM 852 C C . PHE A 1 104 ? -9.318 1.189 3.534 1.00 89.12 104 PHE A C 1
ATOM 854 O O . PHE A 1 104 ? -10.451 1.344 3.989 1.00 89.12 104 PHE A O 1
ATOM 861 N N . ARG A 1 105 ? -8.631 0.053 3.692 1.00 87.56 105 ARG A N 1
ATOM 862 C CA . ARG A 1 105 ? -9.156 -1.119 4.390 1.00 87.56 105 ARG A CA 1
ATOM 863 C C . ARG A 1 105 ? -9.530 -0.777 5.829 1.00 87.56 105 ARG A C 1
ATOM 865 O O . ARG A 1 105 ? -10.672 -0.997 6.209 1.00 87.56 105 ARG A O 1
ATOM 872 N N . GLU A 1 106 ? -8.620 -0.180 6.592 1.00 85.94 106 GLU A N 1
ATOM 873 C CA . GLU A 1 106 ? -8.858 0.232 7.976 1.00 85.94 106 GLU A CA 1
ATOM 874 C C . GLU A 1 106 ? -10.087 1.139 8.098 1.00 85.94 106 GLU A C 1
ATOM 876 O O . GLU A 1 106 ? -10.974 0.846 8.894 1.00 85.94 106 GLU A O 1
ATOM 881 N N . PHE A 1 107 ? -10.199 2.182 7.273 1.00 84.62 107 PHE A N 1
ATOM 882 C CA . PHE A 1 107 ? -11.345 3.097 7.312 1.00 84.62 107 PHE A CA 1
ATOM 883 C C . PHE A 1 107 ? -12.662 2.433 6.892 1.00 84.62 107 PHE A C 1
ATOM 885 O O . PHE A 1 107 ? -13.718 2.814 7.387 1.00 84.62 107 PHE A O 1
ATOM 892 N N . SER A 1 108 ? -12.613 1.442 6.000 1.00 78.69 108 SER A N 1
ATOM 893 C CA . SER A 1 108 ? -13.810 0.721 5.554 1.00 78.69 108 SER A CA 1
ATOM 894 C C . SER A 1 108 ? -14.290 -0.340 6.553 1.00 78.69 108 SER A C 1
ATOM 896 O O . SER A 1 108 ? -15.494 -0.561 6.675 1.00 78.69 108 SER A O 1
ATOM 898 N N . THR A 1 109 ? -13.375 -0.994 7.282 1.00 78.12 109 THR A N 1
ATOM 899 C CA . THR A 1 109 ? -13.697 -2.198 8.068 1.00 78.12 109 THR A CA 1
ATOM 900 C C . THR A 1 109 ? -13.575 -2.024 9.577 1.00 78.12 109 THR A C 1
ATOM 902 O O . THR A 1 109 ? -14.182 -2.787 10.320 1.00 78.12 109 THR A O 1
ATOM 905 N N . ASN A 1 110 ? -12.758 -1.087 10.061 1.00 80.25 110 ASN A N 1
ATOM 906 C CA . ASN A 1 110 ? -12.441 -0.992 11.484 1.00 80.25 110 ASN A CA 1
ATOM 907 C C . ASN A 1 110 ? -13.520 -0.207 12.244 1.00 80.25 110 ASN A C 1
ATOM 909 O O . ASN A 1 110 ? -13.697 0.993 12.024 1.00 80.25 110 ASN A O 1
ATOM 913 N N . SER A 1 111 ? -14.199 -0.866 13.186 1.00 77.69 111 SER A N 1
ATOM 914 C CA . SER A 1 111 ? -15.199 -0.227 14.049 1.00 77.69 111 SER A CA 1
ATOM 915 C C . SER A 1 111 ? -14.603 0.892 14.905 1.00 77.69 111 SER A C 1
ATOM 917 O O . SER A 1 111 ? -15.238 1.927 15.071 1.00 77.69 111 SER A O 1
ATOM 919 N N . LEU A 1 112 ? -13.355 0.757 15.369 1.00 78.56 112 LEU A N 1
ATOM 920 C CA . LEU A 1 112 ? -12.693 1.777 16.193 1.00 78.56 112 LEU A CA 1
ATOM 921 C C . LEU A 1 112 ? -12.579 3.120 15.468 1.00 78.56 112 LEU A C 1
ATOM 923 O O . LEU A 1 112 ? -12.791 4.165 16.073 1.00 78.56 112 LEU A O 1
ATOM 927 N N . ILE A 1 113 ? -12.297 3.086 14.164 1.00 80.50 113 ILE A N 1
ATOM 928 C CA . ILE A 1 113 ? -12.171 4.296 13.348 1.00 80.50 113 ILE A CA 1
ATOM 929 C C . ILE A 1 113 ? -13.526 4.977 13.175 1.00 80.50 113 ILE A C 1
ATOM 931 O O . ILE A 1 113 ? -13.592 6.203 13.211 1.00 80.50 113 ILE A O 1
ATOM 935 N N . LYS A 1 114 ? -14.611 4.202 13.056 1.00 78.56 114 LYS A N 1
ATOM 936 C CA . LYS A 1 114 ? -15.971 4.750 12.956 1.00 78.56 114 LYS A CA 1
ATOM 937 C C . LYS A 1 114 ? -16.386 5.531 14.210 1.00 78.56 114 LYS A C 1
ATOM 939 O O . LYS A 1 114 ? -17.217 6.427 14.104 1.00 78.56 114 LYS A O 1
ATOM 944 N N . HIS A 1 115 ? -15.796 5.225 15.368 1.00 81.44 115 HIS A N 1
ATOM 945 C CA . HIS A 1 115 ? -16.053 5.927 16.630 1.00 81.44 115 HIS A CA 1
ATOM 946 C C . HIS A 1 115 ? -15.169 7.165 16.856 1.00 81.44 115 HIS A C 1
ATOM 948 O O . HIS A 1 115 ? -15.435 7.932 17.782 1.00 81.44 115 HIS A O 1
ATOM 954 N N . CYS A 1 116 ? -14.136 7.393 16.038 1.00 83.00 116 CYS A N 1
ATOM 955 C CA . CYS A 1 116 ? -13.288 8.577 16.168 1.00 83.00 116 CYS A CA 1
ATOM 956 C C . CYS A 1 116 ? -14.081 9.857 15.873 1.00 83.00 116 CYS A C 1
ATOM 958 O O . CYS A 1 116 ? -14.828 9.935 14.896 1.00 83.00 116 CYS A O 1
ATOM 960 N N . LYS A 1 117 ? -13.831 10.920 16.650 1.00 85.31 117 LYS A N 1
ATOM 961 C CA . LYS A 1 117 ? -14.524 12.221 16.520 1.00 85.31 117 LYS A CA 1
ATOM 962 C C . LYS A 1 117 ? -14.433 12.818 15.110 1.00 85.31 117 LYS A C 1
ATOM 964 O O . LYS A 1 117 ? -15.308 13.564 14.674 1.00 85.31 117 LYS A O 1
ATOM 969 N N . TYR A 1 118 ? -13.339 12.535 14.411 1.00 85.94 118 TYR A N 1
ATOM 970 C CA . TYR A 1 118 ? -13.041 13.110 13.103 1.00 85.94 118 TYR A CA 1
ATOM 971 C C . TYR A 1 118 ? -13.555 12.270 11.931 1.00 85.94 118 TYR A C 1
ATOM 973 O O . TYR A 1 118 ? -13.465 12.734 10.794 1.00 85.94 118 TYR A O 1
ATOM 981 N N . TYR A 1 119 ? -14.097 11.076 12.182 1.00 84.38 119 TYR A N 1
ATOM 982 C CA . TYR A 1 119 ? -14.599 10.198 11.134 1.00 84.38 119 TYR A CA 1
ATOM 983 C C . TYR A 1 119 ? -15.902 10.727 10.517 1.00 84.38 119 TYR A C 1
ATOM 985 O O . TYR A 1 119 ? -16.799 11.212 11.204 1.00 84.38 119 TYR A O 1
ATOM 993 N N . LYS A 1 120 ? -15.996 10.614 9.193 1.00 83.44 120 LYS A N 1
ATOM 994 C CA . LYS A 1 120 ? -17.200 10.822 8.387 1.00 83.44 120 LYS A CA 1
ATOM 995 C C . LYS A 1 120 ? -17.201 9.772 7.272 1.00 83.44 120 LYS A C 1
ATOM 997 O O . LYS A 1 120 ? -16.136 9.354 6.816 1.00 83.44 120 LYS A O 1
ATOM 1002 N N . SER A 1 121 ? -18.382 9.350 6.827 1.00 75.31 121 SER A N 1
ATOM 1003 C CA . SER A 1 121 ? -18.538 8.300 5.809 1.00 75.31 121 SER A CA 1
ATOM 1004 C C . SER A 1 121 ? -17.976 8.689 4.435 1.00 75.31 121 SER A C 1
ATOM 1006 O O . SER A 1 121 ? -17.449 7.840 3.721 1.00 75.31 121 SER A O 1
ATOM 1008 N N . ASP A 1 122 ? -18.019 9.974 4.084 1.00 78.44 122 ASP A N 1
ATOM 1009 C CA . ASP A 1 122 ? -17.503 10.527 2.827 1.00 78.44 122 ASP A CA 1
ATOM 1010 C C . ASP A 1 122 ? -15.966 10.498 2.726 1.00 78.44 122 ASP A C 1
ATOM 1012 O O . ASP A 1 122 ? -15.417 10.526 1.624 1.00 78.44 122 ASP A O 1
ATOM 1016 N N . ILE A 1 123 ? -15.253 10.359 3.849 1.00 85.06 123 ILE A N 1
ATOM 1017 C CA . ILE A 1 123 ? -13.783 10.304 3.894 1.00 85.06 123 ILE A CA 1
ATOM 1018 C C . ILE A 1 123 ? -13.224 9.144 3.066 1.00 85.06 123 ILE A C 1
ATOM 1020 O O . ILE A 1 123 ? -12.174 9.288 2.434 1.00 85.06 123 ILE A O 1
ATOM 1024 N N . VAL A 1 124 ? -13.921 8.005 3.037 1.00 86.19 124 VAL A N 1
ATOM 1025 C CA . VAL A 1 124 ? -13.495 6.813 2.288 1.00 86.19 124 VAL A CA 1
ATOM 1026 C C . VAL A 1 124 ? -13.331 7.130 0.801 1.00 86.19 124 VAL A C 1
ATOM 1028 O O . VAL A 1 124 ? -12.351 6.710 0.184 1.00 86.19 124 VAL A O 1
ATOM 1031 N N . LEU A 1 125 ? -14.223 7.951 0.244 1.00 86.44 125 LEU A N 1
ATOM 1032 C CA . LEU A 1 125 ? -14.143 8.395 -1.144 1.00 86.44 125 LEU A CA 1
ATOM 1033 C C . LEU A 1 125 ? -12.864 9.211 -1.390 1.00 86.44 125 LEU A C 1
ATOM 1035 O O . LEU A 1 125 ? -12.140 8.973 -2.352 1.00 86.44 125 LEU A O 1
ATOM 1039 N N . PHE A 1 126 ? -12.507 10.120 -0.484 1.00 85.94 126 PHE A N 1
ATOM 1040 C CA . PHE A 1 126 ? -11.283 10.919 -0.616 1.00 85.94 126 PHE A CA 1
ATOM 1041 C C . PHE A 1 126 ? -9.994 10.096 -0.468 1.00 85.94 126 PHE A C 1
ATOM 1043 O O . PHE A 1 126 ? -8.970 10.437 -1.061 1.00 85.94 126 PHE A O 1
ATOM 1050 N N . ILE A 1 127 ? -10.030 8.987 0.274 1.00 88.31 127 ILE A N 1
ATOM 1051 C CA . ILE A 1 127 ? -8.918 8.026 0.327 1.00 88.31 127 ILE A CA 1
ATOM 1052 C C . ILE A 1 127 ? -8.744 7.345 -1.035 1.00 88.31 127 ILE A C 1
ATOM 1054 O O . ILE A 1 127 ? -7.630 7.264 -1.556 1.00 88.31 127 ILE A O 1
ATOM 1058 N N . VAL A 1 128 ? -9.851 6.894 -1.626 1.00 88.94 128 VAL A N 1
ATOM 1059 C CA . VAL A 1 128 ? -9.892 6.290 -2.963 1.00 88.94 128 VAL A CA 1
ATOM 1060 C C . VAL A 1 128 ? -9.332 7.260 -4.020 1.00 88.94 128 VAL A C 1
ATOM 1062 O O . VAL A 1 128 ? -8.501 6.871 -4.843 1.00 88.94 128 VAL A O 1
ATOM 1065 N N . ALA A 1 129 ? -9.665 8.549 -3.921 1.00 87.44 129 ALA A N 1
ATOM 1066 C CA . ALA A 1 129 ? -9.114 9.613 -4.764 1.00 87.44 129 ALA A CA 1
ATOM 1067 C C . ALA A 1 129 ? -7.577 9.674 -4.765 1.00 87.44 129 ALA A C 1
ATOM 1069 O O . ALA A 1 129 ? -6.937 9.769 -5.817 1.00 87.44 129 ALA A O 1
ATOM 1070 N N . ASP A 1 130 ? -6.971 9.638 -3.574 1.00 88.06 130 ASP A N 1
ATOM 1071 C CA . ASP A 1 130 ? -5.518 9.740 -3.406 1.00 88.06 130 ASP A CA 1
ATOM 1072 C C . ASP A 1 130 ? -4.798 8.490 -3.938 1.00 88.06 130 ASP A C 1
ATOM 1074 O O . ASP A 1 130 ? -3.690 8.574 -4.488 1.00 88.06 130 ASP A O 1
ATOM 1078 N N . ILE A 1 131 ? -5.462 7.334 -3.848 1.00 90.00 131 ILE A N 1
ATOM 1079 C CA . ILE A 1 131 ? -4.991 6.088 -4.451 1.00 90.00 131 ILE A CA 1
ATOM 1080 C C . ILE A 1 131 ? -5.001 6.207 -5.977 1.00 90.00 131 ILE A C 1
ATOM 1082 O O . ILE A 1 131 ? -3.961 5.966 -6.589 1.00 90.00 131 ILE A O 1
ATOM 1086 N N . PHE A 1 132 ? -6.087 6.672 -6.609 1.00 87.50 132 PHE A N 1
ATOM 1087 C CA . PHE A 1 132 ? -6.117 6.874 -8.070 1.00 87.50 132 PHE A CA 1
ATOM 1088 C C . PHE A 1 132 ? -5.075 7.866 -8.556 1.00 87.50 132 PHE A C 1
ATOM 1090 O O . PHE A 1 132 ? -4.373 7.602 -9.535 1.00 87.50 132 PHE A O 1
ATOM 1097 N N . LYS A 1 133 ? -4.907 8.981 -7.843 1.00 86.81 133 LYS A N 1
ATOM 1098 C CA . LYS A 1 133 ? -3.858 9.955 -8.149 1.00 86.81 133 LYS A CA 1
ATOM 1099 C C . LYS A 1 133 ? -2.470 9.316 -8.109 1.00 86.81 133 LYS A C 1
ATOM 1101 O O . LYS A 1 133 ? -1.623 9.619 -8.949 1.00 86.81 133 LYS A O 1
ATOM 1106 N N . THR A 1 134 ? -2.227 8.430 -7.146 1.00 88.31 134 THR A N 1
ATOM 1107 C CA . THR A 1 134 ? -0.945 7.731 -7.012 1.00 88.31 134 THR A CA 1
ATOM 1108 C C . THR A 1 134 ? -0.775 6.664 -8.096 1.00 88.31 134 THR A C 1
ATOM 1110 O O . THR A 1 134 ? 0.276 6.628 -8.729 1.00 88.31 134 THR A O 1
ATOM 1113 N N . MET A 1 135 ? -1.814 5.883 -8.405 1.00 87.31 135 MET A N 1
ATOM 1114 C CA . MET A 1 135 ? -1.786 4.901 -9.496 1.00 87.31 135 MET A CA 1
ATOM 1115 C C . MET A 1 135 ? -1.528 5.574 -10.846 1.00 87.31 135 MET A C 1
ATOM 1117 O O . MET A 1 135 ? -0.685 5.109 -11.608 1.00 87.31 135 MET A O 1
ATOM 1121 N N . ARG A 1 136 ? -2.155 6.728 -11.116 1.00 82.50 136 ARG A N 1
ATOM 1122 C CA . ARG A 1 136 ? -1.918 7.510 -12.339 1.00 82.50 136 ARG A CA 1
ATOM 1123 C C . ARG A 1 136 ? -0.471 7.988 -12.459 1.00 82.50 136 ARG A C 1
ATOM 1125 O O . ARG A 1 136 ? 0.071 7.942 -13.555 1.00 82.50 136 ARG A O 1
ATOM 1132 N N . LYS A 1 137 ? 0.158 8.416 -11.358 1.00 84.62 137 LYS A N 1
ATOM 1133 C CA . LYS A 1 137 ? 1.580 8.811 -11.346 1.00 84.62 137 LYS A CA 1
ATOM 1134 C C . LYS A 1 137 ? 2.527 7.636 -11.577 1.00 84.62 137 LYS A C 1
ATOM 1136 O O . LYS A 1 137 ? 3.641 7.837 -12.047 1.00 84.62 137 LYS A O 1
ATOM 1141 N N . GLU A 1 138 ? 2.115 6.434 -11.189 1.00 83.00 138 GLU A N 1
ATOM 1142 C CA . GLU A 1 138 ? 2.956 5.242 -11.269 1.00 83.00 138 GLU A CA 1
ATOM 1143 C C . GLU A 1 138 ? 2.771 4.434 -12.557 1.00 83.00 138 GLU A C 1
ATOM 1145 O O . GLU A 1 138 ? 3.728 3.797 -12.977 1.00 83.00 138 GLU A O 1
ATOM 1150 N N . VAL A 1 139 ? 1.581 4.443 -13.167 1.00 78.19 139 VAL A N 1
ATOM 1151 C CA . VAL A 1 139 ? 1.238 3.634 -14.359 1.00 78.19 139 VAL A CA 1
ATOM 1152 C C . VAL A 1 139 ? 0.860 4.489 -15.572 1.00 78.19 139 VAL A C 1
ATOM 1154 O O . VAL A 1 13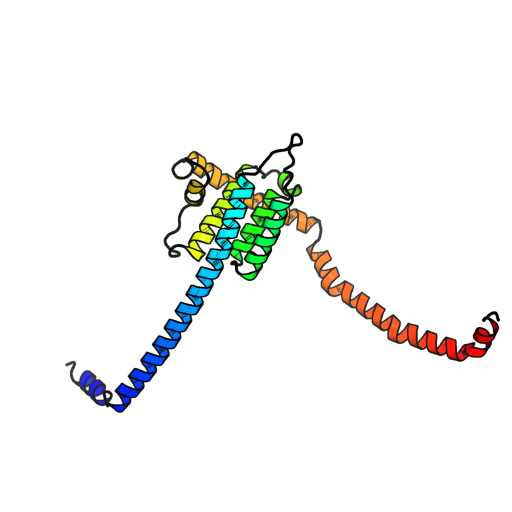9 ? 1.025 4.044 -16.701 1.00 78.19 139 VAL A O 1
ATOM 1157 N N . GLY A 1 140 ? 0.332 5.695 -15.355 1.00 67.44 140 GLY A N 1
ATOM 1158 C CA . GLY A 1 140 ? -0.191 6.569 -16.406 1.00 67.44 140 GLY A CA 1
ATOM 1159 C C . GLY A 1 140 ? 0.866 7.491 -17.026 1.00 67.44 140 GLY A C 1
ATOM 1160 O O . GLY A 1 140 ? 1.747 7.052 -17.753 1.00 67.44 140 GLY A O 1
ATOM 1161 N N . LEU A 1 141 ? 0.740 8.800 -16.794 1.00 62.53 141 LEU A N 1
ATOM 1162 C CA . LEU A 1 141 ? 1.544 9.846 -17.442 1.00 62.53 141 LEU A CA 1
ATOM 1163 C C . LEU A 1 141 ? 2.580 10.446 -16.481 1.00 62.53 141 LEU A C 1
ATOM 1165 O O . LEU A 1 141 ? 2.427 10.364 -15.264 1.00 62.53 141 LEU A O 1
ATOM 1169 N N . SER A 1 142 ? 3.619 11.053 -17.072 1.00 58.81 142 SER A N 1
ATOM 1170 C CA . SER A 1 142 ? 4.769 11.718 -16.434 1.00 58.81 142 SER A CA 1
ATOM 1171 C C . SER A 1 142 ? 4.466 12.368 -15.078 1.00 58.81 142 SER A C 1
ATOM 1173 O O . SER A 1 142 ? 3.420 12.988 -14.899 1.00 58.81 142 SER A O 1
ATOM 1175 N N . TYR A 1 143 ? 5.433 12.315 -14.152 1.00 61.53 143 TYR A N 1
ATOM 1176 C CA . TYR A 1 143 ? 5.369 12.925 -12.812 1.00 61.53 143 TYR A CA 1
ATOM 1177 C C . TYR A 1 143 ? 4.857 14.379 -12.813 1.00 61.53 143 TYR A C 1
ATOM 1179 O O . TYR A 1 143 ? 4.200 14.800 -11.858 1.00 61.53 143 TYR A O 1
ATOM 1187 N N . PHE A 1 144 ? 5.124 15.115 -13.897 1.00 62.56 144 PHE A N 1
ATOM 1188 C CA . PHE A 1 144 ? 4.741 16.512 -14.099 1.00 62.56 144 PHE A CA 1
ATOM 1189 C C . PHE A 1 144 ? 3.272 16.722 -14.504 1.00 62.56 144 PHE A C 1
ATOM 1191 O O . PHE A 1 144 ? 2.758 17.823 -14.352 1.00 62.56 144 PHE A O 1
ATOM 1198 N N . ASN A 1 145 ? 2.571 15.684 -14.971 1.00 63.47 145 ASN A N 1
ATOM 1199 C CA . ASN A 1 145 ? 1.158 15.753 -15.338 1.00 63.47 145 ASN A CA 1
ATOM 1200 C C . ASN A 1 145 ? 0.283 15.181 -14.212 1.00 63.47 145 ASN A C 1
ATOM 1202 O O . ASN A 1 145 ? -0.200 14.045 -14.271 1.00 63.47 145 ASN A O 1
ATOM 1206 N N . SER A 1 146 ? 0.125 15.957 -13.136 1.00 67.38 146 SER A N 1
ATOM 1207 C CA . SER A 1 146 ? -0.686 15.552 -11.989 1.00 67.38 146 SER A CA 1
ATOM 1208 C C . SER A 1 146 ? -2.058 16.209 -11.997 1.00 67.38 146 SER A C 1
ATOM 1210 O O . SER A 1 146 ? -2.150 17.430 -11.996 1.00 67.38 146 SER A O 1
ATOM 1212 N N . ILE A 1 147 ? -3.097 15.387 -11.889 1.00 77.06 147 ILE A N 1
ATOM 1213 C CA . ILE A 1 147 ? -4.470 15.837 -11.646 1.00 77.06 147 ILE A CA 1
ATOM 1214 C C . ILE A 1 147 ? -4.718 16.071 -10.149 1.00 77.06 147 ILE A C 1
ATOM 1216 O O . ILE A 1 147 ? -4.038 15.500 -9.276 1.00 77.06 147 ILE A O 1
ATOM 1220 N N . GLY A 1 148 ? -5.703 16.910 -9.841 1.00 74.31 148 GLY A N 1
ATOM 1221 C CA . GLY A 1 148 ? -6.225 17.082 -8.488 1.00 74.31 148 GLY A CA 1
ATOM 1222 C C . GLY A 1 148 ? -6.891 15.802 -7.966 1.00 74.31 148 GLY A C 1
ATOM 1223 O O . GLY A 1 148 ? -7.353 14.968 -8.741 1.00 74.31 148 GLY A O 1
ATOM 1224 N N . SER A 1 149 ? -6.977 15.632 -6.642 1.00 75.19 149 SER A N 1
ATOM 1225 C CA . SER A 1 149 ? -7.692 14.479 -6.061 1.00 75.19 149 SER A CA 1
ATOM 1226 C C . SER A 1 149 ? -9.179 14.487 -6.448 1.00 75.19 149 SER A C 1
ATOM 1228 O O . SER A 1 149 ? -9.754 13.441 -6.710 1.00 75.19 149 SER A O 1
ATOM 1230 N N . ASN A 1 150 ? -9.782 15.668 -6.587 1.00 77.44 150 ASN A N 1
ATOM 1231 C CA . ASN A 1 150 ? -11.194 15.807 -6.963 1.00 77.44 150 ASN A CA 1
ATOM 1232 C C . ASN A 1 150 ? -11.438 15.493 -8.439 1.00 77.44 150 ASN A C 1
ATOM 1234 O O . ASN A 1 150 ? -12.458 14.917 -8.791 1.00 77.44 150 ASN A O 1
ATOM 1238 N N . GLU A 1 151 ? -10.474 15.810 -9.302 1.00 79.38 151 GLU A N 1
ATOM 1239 C CA . GLU A 1 151 ? -10.505 15.409 -10.710 1.00 79.38 151 GLU A CA 1
ATOM 1240 C C . GLU A 1 151 ? -10.367 13.891 -10.846 1.00 79.38 151 GLU A C 1
ATOM 1242 O O . GLU A 1 151 ? -11.051 13.285 -11.663 1.00 79.38 151 GLU A O 1
ATOM 1247 N N . ALA A 1 152 ? -9.546 13.255 -10.002 1.00 81.25 152 ALA A N 1
ATOM 1248 C CA . ALA A 1 152 ? -9.448 11.797 -9.956 1.00 81.25 152 ALA A CA 1
ATOM 1249 C C . ALA A 1 152 ? -10.765 11.132 -9.507 1.00 81.25 152 ALA A C 1
ATOM 1251 O O . ALA A 1 152 ? -11.059 10.015 -9.927 1.00 81.25 152 ALA A O 1
ATOM 1252 N N . LEU A 1 153 ? -11.567 11.820 -8.686 1.00 78.00 153 LEU A N 1
ATOM 1253 C CA . LEU A 1 153 ? -12.889 11.358 -8.251 1.00 78.00 153 LEU A CA 1
ATOM 1254 C C . LEU A 1 153 ? -13.995 11.550 -9.277 1.00 78.00 153 LEU A C 1
ATOM 1256 O O .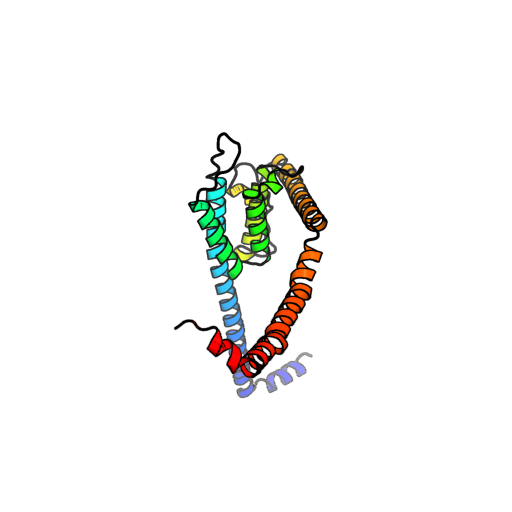 LEU A 1 153 ? -15.008 10.863 -9.176 1.00 78.00 153 LEU A O 1
ATOM 1260 N N . ALA A 1 154 ? -13.810 12.428 -10.261 1.00 77.69 154 ALA A N 1
ATOM 1261 C CA . ALA A 1 154 ? -14.829 12.708 -11.268 1.00 77.69 154 ALA A CA 1
ATOM 1262 C C . ALA A 1 154 ? -15.220 11.470 -12.096 1.00 77.69 154 ALA A C 1
ATOM 1264 O O . ALA A 1 154 ? -16.288 11.448 -12.691 1.00 77.69 154 ALA A O 1
ATOM 1265 N N . PHE A 1 155 ? -14.381 10.427 -12.110 1.00 69.81 155 PHE A N 1
ATOM 1266 C CA . PHE A 1 155 ? -14.722 9.136 -12.712 1.00 69.81 155 PHE A CA 1
ATOM 1267 C C . PHE A 1 155 ? -15.782 8.355 -11.913 1.00 69.81 155 PHE A C 1
ATOM 1269 O O . PHE A 1 155 ? -16.543 7.590 -12.492 1.00 69.81 155 PHE A O 1
ATOM 1276 N N . PHE A 1 156 ? -15.817 8.518 -10.587 1.00 69.06 156 PHE A N 1
ATOM 1277 C CA . PHE A 1 156 ? -16.698 7.759 -9.690 1.00 69.06 156 PHE A CA 1
ATOM 1278 C C . PHE A 1 156 ? -17.943 8.533 -9.276 1.00 69.06 156 PHE A C 1
ATOM 1280 O O . PHE A 1 156 ? -18.967 7.921 -8.981 1.00 69.06 156 PHE A O 1
ATOM 1287 N N . VAL A 1 157 ? -17.853 9.861 -9.207 1.00 73.75 157 VAL A N 1
ATOM 1288 C CA . VAL A 1 157 ? -18.955 10.710 -8.762 1.00 73.75 157 VAL A CA 1
ATOM 1289 C C . VAL A 1 157 ? -19.055 11.933 -9.662 1.00 73.75 157 VAL A C 1
ATOM 1291 O O . VAL A 1 157 ? -18.082 12.668 -9.851 1.00 73.75 157 VAL A O 1
ATOM 1294 N N . ASN A 1 158 ? -20.258 12.151 -10.184 1.00 74.38 158 ASN A N 1
ATOM 1295 C CA . ASN A 1 158 ? -20.569 13.278 -11.054 1.00 74.38 158 ASN A CA 1
ATOM 1296 C C . ASN A 1 158 ? -20.423 14.615 -10.302 1.00 74.38 158 ASN A C 1
ATOM 1298 O O . ASN A 1 158 ? -20.595 14.684 -9.085 1.00 74.38 158 ASN A O 1
ATOM 1302 N N . ASP A 1 159 ? -20.089 15.679 -11.035 1.00 72.12 159 ASP A N 1
ATOM 1303 C CA . ASP A 1 159 ? -20.037 17.068 -10.547 1.00 72.12 159 ASP A CA 1
ATOM 1304 C C . ASP A 1 159 ? -19.059 17.358 -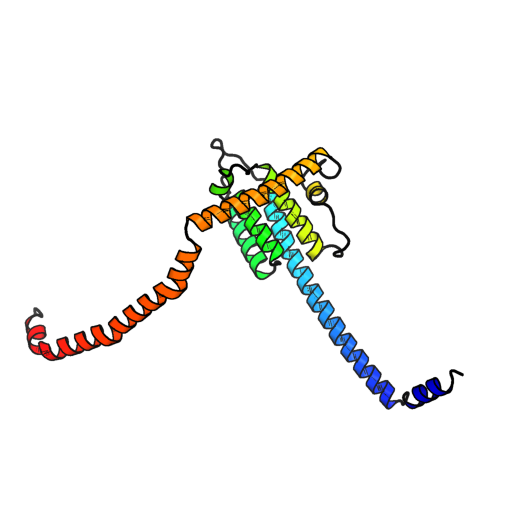9.387 1.00 72.12 159 ASP A C 1
ATOM 1306 O O . ASP A 1 159 ? -19.215 18.337 -8.653 1.00 72.12 159 ASP A O 1
ATOM 1310 N N . ILE A 1 160 ? -18.003 16.548 -9.226 1.00 77.06 160 ILE A N 1
ATOM 1311 C CA . ILE A 1 160 ? -16.958 16.769 -8.205 1.00 77.06 160 ILE A CA 1
ATOM 1312 C C . ILE A 1 160 ? -15.768 17.603 -8.713 1.00 77.06 160 ILE A C 1
ATOM 1314 O O . ILE A 1 160 ? -15.170 18.349 -7.933 1.00 77.06 160 ILE A O 1
ATOM 1318 N N . SER A 1 161 ? -15.398 17.514 -9.994 1.00 75.44 161 SER A N 1
ATOM 1319 C CA . SER A 1 161 ? -14.160 18.128 -10.517 1.00 75.44 161 SER A CA 1
ATOM 1320 C C . SER A 1 161 ? -14.166 19.659 -10.449 1.00 75.44 161 SER A C 1
ATOM 1322 O O . SER A 1 161 ? -13.234 20.275 -9.922 1.00 75.44 161 SER A O 1
ATOM 1324 N N . SER A 1 162 ? -15.228 20.274 -10.966 1.00 77.69 162 SER A N 1
ATOM 1325 C CA . SER A 1 162 ? -15.332 21.730 -11.127 1.00 77.69 162 SER A CA 1
ATOM 1326 C C . SER A 1 162 ? -16.040 22.427 -9.963 1.00 77.69 162 SER A C 1
ATOM 1328 O O . SER A 1 162 ? -16.075 23.654 -9.915 1.00 77.69 162 SER A O 1
ATOM 1330 N N . ASN A 1 163 ? -16.576 21.671 -9.003 1.00 82.62 163 ASN A N 1
ATOM 1331 C CA . ASN A 1 163 ? -17.392 22.214 -7.924 1.00 82.62 163 ASN A CA 1
ATOM 1332 C C . ASN A 1 163 ? -16.525 22.760 -6.763 1.00 82.62 163 ASN A C 1
ATOM 1334 O O . ASN A 1 163 ? -15.780 21.993 -6.140 1.00 82.62 163 ASN A O 1
ATOM 1338 N N . PRO A 1 164 ? -16.616 24.061 -6.419 1.00 83.31 164 PRO A N 1
ATOM 1339 C CA . PRO A 1 164 ? -15.845 24.649 -5.320 1.00 83.31 164 PRO A CA 1
ATOM 1340 C C . PRO A 1 164 ? -16.193 24.042 -3.953 1.00 83.31 164 PRO A C 1
ATOM 1342 O O . PRO A 1 164 ? -15.299 23.838 -3.134 1.00 83.31 164 PRO A O 1
ATOM 1345 N N . ILE A 1 165 ? -17.450 23.647 -3.733 1.00 84.75 165 ILE A N 1
ATOM 1346 C CA . ILE A 1 165 ? -17.893 23.003 -2.487 1.00 84.75 165 ILE A CA 1
ATOM 1347 C C . ILE A 1 165 ? -17.229 21.628 -2.340 1.00 84.75 165 ILE A C 1
ATOM 1349 O O . ILE A 1 165 ? -16.802 21.237 -1.254 1.00 84.75 165 ILE A O 1
ATOM 1353 N N . ALA A 1 166 ? -17.090 20.885 -3.441 1.00 81.00 166 ALA A N 1
ATOM 1354 C CA . ALA A 1 166 ? -16.387 19.605 -3.431 1.00 81.00 166 ALA A CA 1
ATOM 1355 C C . ALA A 1 166 ? -14.884 19.782 -3.142 1.00 81.00 166 ALA A C 1
ATOM 1357 O O . ALA A 1 166 ? -14.280 18.953 -2.457 1.00 81.00 166 ALA A O 1
ATOM 1358 N N . LYS A 1 167 ? -14.285 20.892 -3.601 1.00 82.81 167 LYS A N 1
ATOM 1359 C CA . LYS A 1 167 ? -12.904 21.272 -3.261 1.00 82.81 167 LYS A CA 1
ATOM 1360 C C . LYS A 1 167 ? -12.715 21.543 -1.779 1.00 82.81 167 LYS A C 1
ATOM 1362 O O . LYS A 1 167 ? -11.781 20.999 -1.194 1.00 82.81 167 LYS A O 1
ATOM 1367 N N . GLU A 1 168 ? -13.617 22.291 -1.165 1.00 86.19 168 GLU A N 1
ATOM 1368 C CA . GLU A 1 168 ? -13.585 22.539 0.275 1.00 86.19 168 GLU A CA 1
ATOM 1369 C C . GLU A 1 168 ? -13.744 21.242 1.086 1.00 86.19 168 GLU A C 1
ATOM 1371 O O . GLU A 1 168 ? -12.935 20.959 1.974 1.00 86.19 168 GLU A O 1
ATOM 1376 N N . LYS A 1 169 ? -14.707 20.387 0.713 1.00 86.00 169 LYS A N 1
ATOM 1377 C CA . LYS A 1 169 ? -14.908 19.073 1.349 1.00 86.00 169 LYS A CA 1
ATOM 1378 C C . LYS A 1 169 ? -13.667 18.187 1.272 1.00 86.00 169 LYS A C 1
ATOM 1380 O O . LYS A 1 169 ? -13.348 17.502 2.239 1.00 86.00 169 LYS A O 1
ATOM 1385 N N . ALA A 1 170 ? -12.937 18.225 0.160 1.00 83.38 170 ALA A N 1
ATOM 1386 C CA . ALA A 1 170 ? -11.691 17.479 0.020 1.00 83.38 170 ALA A CA 1
ATOM 1387 C C . ALA A 1 170 ? -10.606 17.959 0.994 1.00 83.38 170 ALA A C 1
ATOM 1389 O O . ALA A 1 170 ? -9.883 17.140 1.564 1.00 83.38 170 ALA A O 1
ATOM 1390 N N . ILE A 1 171 ? -10.503 19.274 1.209 1.00 85.56 171 ILE A N 1
ATOM 1391 C CA . ILE A 1 171 ? -9.551 19.860 2.160 1.00 85.56 171 ILE A CA 1
ATOM 1392 C C . ILE A 1 171 ? -9.914 19.444 3.597 1.00 85.56 171 ILE A C 1
ATOM 1394 O O . ILE A 1 171 ? -9.040 18.961 4.323 1.00 85.56 171 ILE A O 1
ATOM 1398 N N . ASP A 1 172 ? -11.193 19.542 3.984 1.00 89.06 172 ASP A N 1
ATOM 1399 C CA . ASP A 1 172 ? -11.692 19.075 5.293 1.00 89.06 172 ASP A CA 1
ATOM 1400 C C . ASP A 1 172 ? -11.436 17.569 5.480 1.00 89.06 172 ASP A C 1
ATOM 1402 O O . ASP A 1 172 ? -10.909 17.138 6.508 1.00 89.06 172 ASP A O 1
ATOM 1406 N N . ALA A 1 173 ? -11.712 16.751 4.462 1.00 87.50 173 ALA A N 1
ATOM 1407 C CA . ALA A 1 173 ? -11.467 15.312 4.510 1.00 87.50 173 ALA A CA 1
ATOM 1408 C C . ALA A 1 173 ? -9.978 14.980 4.686 1.00 87.50 173 ALA A C 1
ATOM 1410 O O . ALA A 1 173 ? -9.625 14.138 5.514 1.00 87.50 173 ALA A O 1
ATOM 1411 N N . MET A 1 174 ? -9.079 15.668 3.975 1.00 86.19 174 MET A N 1
ATOM 1412 C CA . MET A 1 174 ? -7.632 15.488 4.143 1.00 86.19 174 MET A CA 1
ATOM 1413 C C . MET A 1 174 ? -7.167 15.824 5.562 1.00 86.19 174 MET A C 1
ATOM 1415 O O . MET A 1 174 ? -6.312 15.121 6.113 1.00 86.19 174 MET A O 1
ATOM 1419 N N . PHE A 1 175 ? -7.716 16.881 6.161 1.00 90.12 175 PHE A N 1
ATOM 1420 C CA . PHE A 1 175 ? -7.450 17.228 7.554 1.00 90.12 175 PHE A CA 1
ATOM 1421 C C . PHE A 1 175 ? -7.941 16.129 8.505 1.00 90.12 175 PHE A C 1
ATOM 1423 O O . PHE A 1 175 ? -7.173 15.640 9.337 1.00 90.12 175 PHE A O 1
ATOM 1430 N N . ARG A 1 176 ? -9.180 15.661 8.329 1.00 89.62 176 ARG A N 1
ATOM 1431 C CA . ARG A 1 176 ? -9.770 14.594 9.151 1.00 89.62 176 ARG A CA 1
ATOM 1432 C C . ARG A 1 176 ? -8.995 13.289 9.073 1.00 89.62 176 ARG A C 1
ATOM 1434 O O . ARG A 1 176 ? -8.721 12.698 10.111 1.00 89.62 176 ARG A O 1
ATOM 1441 N N . ILE A 1 177 ? -8.562 12.872 7.881 1.00 88.94 177 ILE A N 1
ATOM 1442 C CA . ILE A 1 177 ? -7.724 11.673 7.708 1.00 88.94 177 ILE A CA 1
ATOM 1443 C C . ILE A 1 177 ? -6.446 11.786 8.546 1.00 88.94 177 ILE A C 1
ATOM 1445 O O . ILE A 1 177 ? -6.040 10.815 9.186 1.00 88.94 177 ILE A O 1
ATOM 1449 N N . LYS A 1 178 ? -5.799 12.960 8.561 1.00 89.44 178 LYS A N 1
ATOM 1450 C CA . LYS A 1 178 ? -4.606 13.184 9.392 1.00 89.44 178 LYS A CA 1
ATOM 1451 C C . LYS A 1 178 ? -4.932 13.095 10.881 1.00 89.44 178 LYS A C 1
ATOM 1453 O O . LYS A 1 178 ? -4.160 12.485 11.614 1.00 89.44 178 LYS A O 1
ATOM 1458 N N . MET A 1 179 ? -6.062 13.652 11.311 1.00 90.38 179 MET A N 1
ATOM 1459 C CA . MET A 1 179 ? -6.471 13.616 12.716 1.00 90.38 179 MET A CA 1
ATOM 1460 C C . MET A 1 179 ? -6.837 12.211 13.190 1.00 90.38 179 MET A C 1
ATOM 1462 O O . MET A 1 179 ? -6.375 11.803 14.247 1.00 90.38 179 MET A O 1
ATOM 1466 N N . VAL A 1 180 ? -7.553 11.423 12.384 1.00 88.75 180 VAL A N 1
ATOM 1467 C CA . VAL A 1 180 ? -7.840 10.013 12.704 1.00 88.75 180 VAL A CA 1
ATOM 1468 C C . VAL A 1 180 ? -6.544 9.209 12.830 1.00 88.75 180 VAL A C 1
ATOM 1470 O O . VAL A 1 180 ? -6.366 8.476 13.796 1.00 88.75 180 VAL A O 1
ATOM 1473 N N . LYS A 1 181 ? -5.586 9.381 11.906 1.00 87.31 181 LYS A N 1
ATOM 1474 C CA . LYS A 1 181 ? -4.263 8.737 12.024 1.00 87.31 181 LYS A CA 1
ATOM 1475 C C . LYS A 1 181 ? -3.543 9.117 13.312 1.00 87.31 181 LYS A C 1
ATOM 1477 O O . LYS A 1 181 ? -2.875 8.282 13.911 1.00 87.31 181 LYS A O 1
ATOM 1482 N N . PHE A 1 182 ? -3.634 10.385 13.695 1.00 87.88 182 PHE A N 1
ATOM 1483 C CA . PHE A 1 182 ? -3.008 10.888 14.907 1.00 87.88 182 PHE A CA 1
ATOM 1484 C C . PHE A 1 182 ? -3.661 10.299 16.162 1.00 87.88 182 PHE A C 1
ATOM 1486 O O . PHE A 1 182 ? -2.957 9.839 17.055 1.00 87.88 182 PHE A O 1
ATOM 1493 N N . GLU A 1 183 ? -4.990 10.238 16.199 1.00 85.75 183 GLU A N 1
ATOM 1494 C CA . GLU A 1 183 ? -5.753 9.620 17.284 1.00 85.75 183 GLU A CA 1
ATOM 1495 C C . GLU A 1 183 ? -5.407 8.131 17.433 1.00 85.75 183 GLU A C 1
ATOM 1497 O O . GLU A 1 183 ? -5.085 7.683 18.533 1.00 85.75 183 GLU A O 1
ATOM 1502 N N . LEU A 1 184 ? -5.345 7.386 16.323 1.00 83.94 184 LEU A N 1
ATOM 1503 C CA . LEU A 1 184 ? -4.888 5.991 16.313 1.00 83.94 184 LEU A CA 1
ATOM 1504 C C . LEU A 1 184 ? -3.453 5.849 16.838 1.00 83.94 184 LEU A C 1
ATOM 1506 O O . LEU A 1 184 ? -3.187 4.992 17.677 1.00 83.94 184 LEU A O 1
ATOM 1510 N N . ALA A 1 185 ? -2.539 6.727 16.417 1.00 83.56 185 ALA A N 1
ATOM 1511 C CA . ALA A 1 185 ? -1.161 6.714 16.905 1.00 83.56 185 ALA A CA 1
ATOM 1512 C C . ALA A 1 185 ? -1.067 6.991 18.418 1.00 83.56 185 ALA A C 1
ATOM 1514 O O . ALA A 1 185 ? -0.208 6.427 19.101 1.00 83.56 185 ALA A O 1
ATOM 1515 N N . ILE A 1 186 ? -1.952 7.832 18.965 1.00 84.38 186 ILE A N 1
ATOM 1516 C CA . ILE A 1 186 ? -2.060 8.044 20.413 1.00 84.38 186 ILE A CA 1
ATOM 1517 C C . ILE A 1 186 ? -2.585 6.783 21.102 1.00 84.38 186 ILE A C 1
ATOM 1519 O O . ILE A 1 186 ? -2.007 6.375 22.107 1.00 84.38 186 ILE A O 1
ATOM 1523 N N . ILE A 1 187 ? -3.630 6.144 20.569 1.00 81.75 187 ILE A N 1
ATOM 1524 C CA . ILE A 1 187 ? -4.192 4.900 21.124 1.00 81.75 187 ILE A CA 1
ATOM 1525 C C . ILE A 1 187 ? -3.131 3.789 21.171 1.00 81.75 187 ILE A C 1
ATOM 1527 O O . ILE A 1 187 ? -3.010 3.067 22.163 1.00 81.75 187 ILE A O 1
ATOM 1531 N N . ASP A 1 188 ? -2.309 3.671 20.134 1.00 76.75 188 ASP A N 1
ATOM 1532 C CA . ASP A 1 188 ? -1.216 2.699 20.103 1.00 76.75 188 ASP A CA 1
ATOM 1533 C C . ASP A 1 188 ? -0.152 2.990 21.170 1.00 76.75 188 ASP A C 1
ATOM 1535 O O . ASP A 1 188 ? 0.400 2.075 21.800 1.00 76.75 188 ASP A O 1
ATOM 1539 N N . ARG A 1 189 ? 0.105 4.278 21.426 1.00 79.06 189 ARG A N 1
ATOM 1540 C CA . ARG A 1 189 ? 1.033 4.725 22.465 1.00 79.06 189 ARG A CA 1
ATOM 1541 C C . ARG A 1 189 ? 0.488 4.478 23.870 1.00 79.06 189 ARG A C 1
ATOM 1543 O O . ARG A 1 189 ? 1.244 4.001 24.713 1.00 79.06 189 ARG A O 1
ATOM 1550 N N . THR A 1 190 ? -0.797 4.733 24.123 1.00 73.56 190 THR A N 1
ATOM 1551 C CA . THR A 1 190 ? -1.426 4.472 25.434 1.00 73.56 190 THR A CA 1
ATOM 1552 C C . THR A 1 190 ? -1.492 2.980 25.751 1.00 73.56 190 THR A C 1
ATOM 1554 O O . THR A 1 190 ? -1.378 2.588 26.908 1.00 73.56 190 THR A O 1
ATOM 1557 N N . ARG A 1 191 ? -1.583 2.119 24.730 1.00 77.50 191 ARG A N 1
ATOM 1558 C CA . ARG A 1 191 ? -1.515 0.655 24.882 1.00 77.50 191 ARG A CA 1
ATOM 1559 C C . ARG A 1 191 ? -0.097 0.105 25.069 1.00 77.50 191 ARG A C 1
ATOM 1561 O O . ARG A 1 191 ? 0.063 -1.118 25.167 1.00 77.50 191 ARG A O 1
ATOM 1568 N N . PHE A 1 192 ? 0.915 0.979 25.118 1.00 80.56 192 PHE A N 1
ATOM 1569 C CA . PHE A 1 192 ? 2.333 0.638 25.256 1.00 80.56 192 PHE A CA 1
ATOM 1570 C C . PHE A 1 192 ? 2.793 -0.433 24.253 1.00 80.56 192 PHE A C 1
ATOM 1572 O O . PHE A 1 192 ? 3.605 -1.300 24.582 1.00 80.56 192 PHE A O 1
ATOM 1579 N N . ILE A 1 193 ? 2.275 -0.393 23.018 1.00 79.12 193 ILE A N 1
ATOM 1580 C CA . ILE A 1 193 ? 2.555 -1.415 21.993 1.00 79.12 193 ILE A CA 1
ATOM 1581 C C . ILE A 1 193 ? 4.059 -1.534 21.739 1.00 79.12 193 ILE A C 1
ATOM 1583 O O . ILE A 1 193 ? 4.582 -2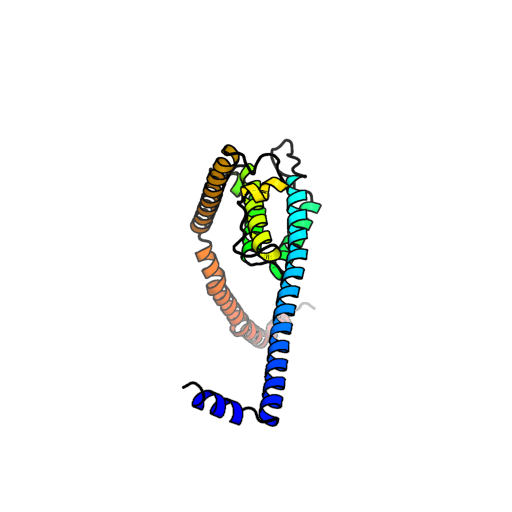.641 21.657 1.00 79.12 193 ILE A O 1
ATOM 1587 N N . PHE A 1 194 ? 4.770 -0.406 21.722 1.00 72.62 194 PHE A N 1
ATOM 1588 C CA . PHE A 1 194 ? 6.222 -0.375 21.566 1.00 72.62 194 PHE A CA 1
ATOM 1589 C C . PHE A 1 194 ? 6.960 -1.139 22.680 1.00 72.62 194 PHE A C 1
ATOM 1591 O O . PHE A 1 194 ? 7.843 -1.946 22.398 1.00 72.62 194 PHE A O 1
ATOM 1598 N N . ILE A 1 195 ? 6.556 -0.957 23.943 1.00 77.75 195 ILE A N 1
ATOM 1599 C CA . ILE A 1 195 ? 7.157 -1.670 25.083 1.00 77.75 195 ILE A CA 1
ATOM 1600 C C . ILE A 1 195 ? 6.854 -3.165 24.984 1.00 77.75 195 ILE A C 1
ATOM 1602 O O . ILE A 1 195 ? 7.750 -3.991 25.152 1.00 77.75 195 ILE A O 1
ATOM 1606 N N . LYS A 1 196 ? 5.609 -3.527 24.647 1.00 85.06 196 LYS A N 1
ATOM 1607 C CA . LYS A 1 196 ? 5.222 -4.928 24.427 1.00 85.06 196 LYS A CA 1
ATOM 1608 C C . LYS A 1 196 ? 6.023 -5.565 23.294 1.00 85.06 196 LYS A C 1
ATOM 1610 O O . LYS A 1 196 ? 6.416 -6.720 23.417 1.00 85.06 196 LYS A O 1
ATOM 1615 N N . GLN A 1 197 ? 6.299 -4.824 22.224 1.00 83.62 197 GLN A N 1
ATOM 1616 C CA . GLN A 1 197 ? 7.096 -5.299 21.099 1.00 83.62 197 GLN A CA 1
ATOM 1617 C C . GLN A 1 197 ? 8.557 -5.532 21.496 1.00 83.62 197 GLN A C 1
ATOM 1619 O O . GLN A 1 197 ? 9.108 -6.579 21.158 1.00 83.62 197 GLN A O 1
ATOM 1624 N N . ILE A 1 198 ? 9.167 -4.616 22.255 1.00 82.44 198 ILE A N 1
ATOM 1625 C CA . ILE A 1 198 ? 10.523 -4.796 22.799 1.00 82.44 198 ILE A CA 1
ATOM 1626 C C . ILE A 1 198 ? 10.566 -6.011 23.726 1.00 82.44 198 ILE A C 1
ATOM 1628 O O . ILE A 1 198 ? 11.422 -6.881 23.569 1.00 82.44 198 ILE A O 1
ATOM 1632 N N . TYR A 1 199 ? 9.612 -6.118 24.650 1.00 87.38 199 TYR A N 1
ATOM 1633 C CA . TYR A 1 199 ? 9.525 -7.252 25.563 1.00 87.38 199 TYR A CA 1
ATOM 1634 C C . TYR A 1 199 ? 9.370 -8.578 24.806 1.00 87.38 199 TYR A C 1
ATOM 1636 O O . TYR A 1 199 ? 10.087 -9.538 25.076 1.00 87.38 199 TYR A O 1
ATOM 1644 N N . ALA A 1 200 ? 8.481 -8.633 23.813 1.00 86.19 200 ALA A N 1
ATOM 1645 C CA . ALA A 1 200 ? 8.249 -9.839 23.027 1.00 86.19 200 ALA A CA 1
ATOM 1646 C C . ALA A 1 200 ? 9.429 -10.210 22.116 1.00 86.19 200 ALA A C 1
ATOM 1648 O O . ALA A 1 200 ? 9.654 -11.397 21.901 1.00 86.19 200 ALA A O 1
ATOM 1649 N N . SER A 1 201 ? 10.169 -9.228 21.594 1.00 85.19 201 SER A N 1
ATOM 1650 C CA . SER A 1 201 ? 11.260 -9.468 20.636 1.00 85.19 201 SER A CA 1
ATOM 1651 C C . SER A 1 201 ? 12.594 -9.766 21.313 1.00 85.19 201 SER A C 1
ATOM 1653 O O . SER A 1 201 ? 13.369 -10.556 20.791 1.00 85.19 201 SER A O 1
ATOM 1655 N N . PHE A 1 202 ? 12.869 -9.150 22.464 1.00 84.19 202 PHE A N 1
ATOM 1656 C CA . PHE A 1 202 ? 14.165 -9.273 23.136 1.00 84.19 202 PHE A CA 1
ATOM 1657 C C . PHE A 1 202 ? 14.076 -10.075 24.427 1.00 84.19 202 PHE A C 1
ATOM 1659 O O . PHE A 1 202 ? 14.858 -10.992 24.637 1.00 84.19 202 PHE A O 1
ATOM 1666 N N . ILE A 1 203 ? 13.102 -9.778 25.286 1.00 84.69 203 ILE A N 1
ATOM 1667 C CA . ILE A 1 203 ? 13.057 -10.350 26.635 1.00 84.69 203 ILE A CA 1
ATOM 1668 C C . ILE A 1 203 ? 12.476 -11.771 26.605 1.00 84.69 203 ILE A C 1
ATOM 1670 O O . ILE A 1 203 ? 13.066 -12.708 27.143 1.00 84.69 203 ILE A O 1
ATOM 1674 N N . ARG A 1 204 ? 11.340 -11.963 25.928 1.00 86.75 204 ARG A N 1
ATOM 1675 C CA . ARG A 1 204 ? 10.640 -13.255 25.867 1.00 86.75 204 ARG A CA 1
ATOM 1676 C C . ARG A 1 204 ? 11.484 -14.385 25.248 1.00 86.75 204 ARG A C 1
ATOM 1678 O O . ARG A 1 204 ? 11.455 -15.479 25.811 1.00 86.75 204 ARG A O 1
ATOM 1685 N N . PRO A 1 205 ? 12.262 -14.172 24.166 1.00 89.56 205 PRO A N 1
ATOM 1686 C CA . PRO A 1 205 ? 13.114 -15.217 23.602 1.00 89.56 205 PRO A CA 1
ATOM 1687 C C . PRO A 1 205 ? 14.287 -15.591 24.509 1.00 89.56 205 PRO A C 1
ATOM 1689 O O . PRO A 1 205 ? 14.654 -16.758 24.546 1.00 89.56 205 PRO A O 1
ATOM 1692 N N . ILE A 1 206 ? 14.833 -14.646 25.286 1.00 86.81 206 ILE A N 1
ATOM 1693 C CA . ILE A 1 206 ? 15.899 -14.930 26.260 1.00 86.81 206 ILE A CA 1
ATOM 1694 C C . ILE A 1 206 ? 15.377 -15.858 27.358 1.00 86.81 206 ILE A C 1
ATOM 1696 O O . ILE A 1 206 ? 15.993 -16.883 27.640 1.00 86.81 206 ILE A O 1
ATOM 1700 N N . PHE A 1 207 ? 14.210 -15.556 27.934 1.00 87.56 207 PHE A N 1
ATOM 1701 C CA . PHE A 1 207 ? 13.588 -16.430 28.933 1.00 87.56 207 PHE A CA 1
ATOM 1702 C C . PHE A 1 207 ? 13.193 -17.791 28.353 1.00 87.56 207 PHE A C 1
ATOM 1704 O O . PHE A 1 207 ? 13.414 -18.817 28.995 1.00 87.56 207 PHE A O 1
ATOM 1711 N N . ALA A 1 208 ? 12.661 -17.824 27.128 1.00 86.44 208 ALA A N 1
ATOM 1712 C CA . ALA A 1 208 ? 12.375 -19.079 26.441 1.00 86.44 208 ALA A CA 1
ATOM 1713 C C . ALA A 1 208 ? 13.661 -19.897 26.218 1.00 86.44 208 ALA A C 1
ATOM 1715 O O . ALA A 1 208 ? 13.690 -21.083 26.539 1.00 86.44 208 ALA A O 1
ATOM 1716 N N . GLY A 1 209 ? 14.745 -19.263 25.770 1.00 86.88 209 GLY A N 1
ATOM 1717 C CA . GLY A 1 209 ? 16.057 -19.887 25.601 1.00 86.88 209 GLY A CA 1
ATOM 1718 C C . GLY A 1 209 ? 16.625 -20.436 26.910 1.00 86.88 209 GLY A C 1
ATOM 1719 O O . GLY A 1 209 ? 17.023 -21.596 26.961 1.00 86.88 209 GLY A O 1
ATOM 1720 N N . LEU A 1 210 ? 16.578 -19.656 27.994 1.00 88.25 210 LEU A N 1
ATOM 1721 C CA . LEU A 1 210 ? 16.974 -20.100 29.336 1.00 88.25 210 LEU A CA 1
ATOM 1722 C C . LEU A 1 210 ? 16.134 -21.288 29.819 1.00 88.25 210 LEU A C 1
ATOM 1724 O O . LEU A 1 210 ? 16.682 -22.226 30.388 1.00 88.25 210 LEU A O 1
ATOM 1728 N N . SER A 1 211 ? 14.824 -21.294 29.553 1.00 83.50 211 SER A N 1
ATOM 1729 C CA . SER A 1 211 ? 13.951 -22.416 29.921 1.00 83.50 211 SER A CA 1
ATOM 1730 C C . SER A 1 211 ? 14.289 -23.701 29.153 1.00 83.50 211 SER A C 1
ATOM 1732 O O . SER A 1 211 ? 14.270 -24.791 29.727 1.00 83.50 211 SER A O 1
ATOM 1734 N N . ILE A 1 212 ? 14.663 -23.577 27.874 1.00 86.88 212 ILE A N 1
ATOM 1735 C CA . ILE A 1 212 ? 15.121 -24.697 27.047 1.00 86.88 212 ILE A CA 1
ATOM 1736 C C . ILE A 1 212 ? 16.464 -25.205 27.582 1.00 86.88 212 ILE A C 1
ATOM 1738 O O . ILE A 1 212 ? 16.607 -26.402 27.822 1.00 86.88 212 ILE A O 1
ATOM 1742 N N . LEU A 1 213 ? 17.418 -24.311 27.855 1.00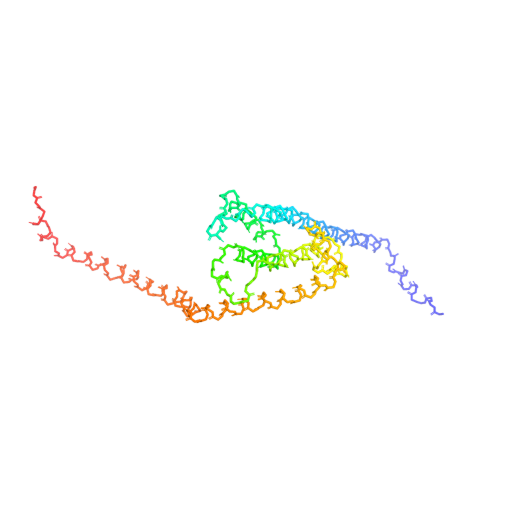 85.56 213 LEU A N 1
ATOM 1743 C CA . LEU A 1 213 ? 18.716 -24.671 28.432 1.00 85.56 213 LEU A CA 1
ATOM 1744 C C . LEU A 1 213 ? 18.559 -25.376 29.782 1.00 85.56 213 LEU A C 1
ATOM 1746 O O . LEU A 1 213 ? 19.134 -26.440 29.978 1.00 85.56 213 LEU A O 1
ATOM 1750 N N . TRP A 1 214 ? 17.720 -24.857 30.679 1.00 85.88 214 TRP A N 1
ATOM 1751 C CA . TRP A 1 214 ? 17.421 -25.494 31.962 1.00 85.88 214 TRP A CA 1
ATOM 1752 C C . TRP A 1 214 ? 16.847 -26.907 31.789 1.00 85.88 214 TRP A C 1
ATOM 1754 O O . TRP A 1 214 ? 17.274 -27.849 32.459 1.00 85.88 214 TRP A O 1
ATOM 1764 N N . LYS A 1 215 ? 15.912 -27.090 30.847 1.00 82.94 215 LYS A N 1
ATOM 1765 C CA . LYS A 1 215 ? 15.313 -28.399 30.561 1.00 82.94 215 LYS A CA 1
ATOM 1766 C C . LYS A 1 215 ? 16.355 -29.422 30.090 1.00 82.94 215 LYS A C 1
ATOM 1768 O O . LYS A 1 215 ? 16.345 -30.555 30.566 1.00 82.94 215 LYS A O 1
ATOM 1773 N N . TYR A 1 216 ? 17.242 -29.036 29.173 1.00 83.62 216 TYR A N 1
ATOM 1774 C CA . TYR A 1 216 ? 18.211 -29.960 28.571 1.00 83.62 216 TYR A CA 1
ATOM 1775 C C . TYR A 1 216 ? 19.492 -30.153 29.389 1.00 83.62 216 TYR A C 1
ATOM 1777 O O . TYR A 1 216 ? 20.035 -31.252 29.381 1.00 83.62 216 TYR A O 1
ATOM 1785 N N . ILE A 1 217 ? 19.956 -29.134 30.116 1.00 81.38 217 ILE A N 1
ATOM 1786 C CA . ILE A 1 217 ? 21.207 -29.184 30.894 1.00 81.38 217 ILE A CA 1
ATOM 1787 C C . ILE A 1 217 ? 20.971 -29.651 32.326 1.00 81.38 217 ILE A C 1
ATOM 1789 O O . ILE A 1 217 ? 21.834 -30.309 32.896 1.00 81.38 217 ILE A O 1
ATOM 1793 N N . VAL A 1 218 ? 19.827 -29.312 32.925 1.00 79.06 218 VAL A N 1
ATOM 1794 C CA . VAL A 1 218 ? 19.547 -29.655 34.323 1.00 79.06 218 VAL A CA 1
ATOM 1795 C C . VAL A 1 218 ? 18.545 -30.792 34.373 1.00 79.06 218 VAL A C 1
ATOM 1797 O O . VAL A 1 218 ? 18.892 -31.887 34.787 1.00 79.06 218 VAL A O 1
ATOM 1800 N N . VAL A 1 219 ? 17.321 -30.590 33.887 1.00 78.88 219 VAL A N 1
ATOM 1801 C CA . VAL A 1 219 ? 16.218 -31.534 34.141 1.00 78.88 219 VAL A CA 1
ATOM 1802 C C . VAL A 1 219 ? 16.464 -32.918 33.524 1.00 78.88 219 VAL A C 1
ATOM 1804 O O . VAL A 1 219 ? 16.343 -33.921 34.222 1.00 78.88 219 VAL A O 1
ATOM 1807 N N . ILE A 1 220 ? 16.841 -33.000 32.246 1.00 75.94 220 ILE A N 1
ATOM 1808 C CA . ILE A 1 220 ? 17.063 -34.283 31.550 1.00 75.94 220 ILE A CA 1
ATOM 1809 C C . ILE A 1 220 ? 18.205 -35.119 32.162 1.00 75.94 220 ILE A C 1
ATOM 1811 O O . ILE A 1 220 ? 17.963 -36.283 32.495 1.00 75.94 220 ILE A O 1
ATOM 1815 N N . PRO A 1 221 ? 19.428 -34.591 32.358 1.00 78.50 221 PRO A N 1
ATOM 1816 C CA . PRO A 1 221 ? 20.499 -35.373 32.969 1.00 78.50 221 PRO A CA 1
ATOM 1817 C C . PRO A 1 221 ? 20.220 -35.691 34.440 1.00 78.50 221 PRO A C 1
ATOM 1819 O O . PRO A 1 221 ? 20.557 -36.786 34.882 1.00 78.50 221 PRO A O 1
ATOM 1822 N N . PHE A 1 222 ? 19.535 -34.819 35.188 1.00 78.88 222 PHE A N 1
ATOM 1823 C CA . PHE A 1 222 ? 19.139 -35.122 36.568 1.00 78.88 222 PHE A CA 1
ATOM 1824 C C . PHE A 1 222 ? 18.114 -36.265 36.630 1.00 78.88 222 PHE A C 1
ATOM 1826 O O . PHE A 1 222 ? 18.261 -37.172 37.444 1.00 78.88 222 PHE A O 1
ATOM 1833 N N . ILE A 1 223 ? 17.131 -36.296 35.720 1.00 77.50 223 ILE A N 1
ATOM 1834 C CA . ILE A 1 223 ? 16.204 -37.432 35.565 1.00 77.50 223 ILE A CA 1
ATOM 1835 C C . ILE A 1 223 ? 16.971 -38.713 35.207 1.00 77.50 223 ILE A C 1
ATOM 1837 O O . ILE A 1 223 ? 16.696 -39.775 35.770 1.00 77.50 223 ILE A O 1
ATOM 1841 N N . HIS A 1 224 ? 17.957 -38.636 34.310 1.00 76.06 224 HIS A N 1
ATOM 1842 C CA . HIS A 1 224 ? 18.777 -39.791 33.935 1.00 76.06 224 HIS A CA 1
ATOM 1843 C C . HIS A 1 224 ? 19.625 -40.316 35.109 1.00 76.06 224 HIS A C 1
ATOM 1845 O O . HIS A 1 224 ? 19.735 -41.522 35.324 1.00 76.06 224 HIS A O 1
ATOM 1851 N N . ILE A 1 225 ? 20.180 -39.419 35.924 1.00 78.31 225 ILE A N 1
ATOM 1852 C CA . ILE A 1 225 ? 20.941 -39.774 37.127 1.00 78.31 225 ILE A CA 1
ATOM 1853 C C . ILE A 1 225 ? 20.024 -40.401 38.186 1.00 78.31 225 ILE A C 1
ATOM 1855 O O . ILE A 1 225 ? 20.359 -41.454 38.726 1.00 78.31 225 ILE A O 1
ATOM 1859 N N . ILE A 1 226 ? 18.848 -39.818 38.445 1.00 76.88 226 ILE A N 1
ATOM 1860 C CA . ILE A 1 226 ? 17.866 -40.348 39.406 1.00 76.88 226 ILE A CA 1
ATOM 1861 C C . ILE A 1 226 ? 17.381 -41.739 38.986 1.00 76.88 226 ILE A C 1
ATOM 1863 O O . ILE A 1 226 ? 17.367 -42.652 39.808 1.00 76.88 226 ILE A O 1
ATOM 1867 N N . THR A 1 227 ? 17.025 -41.931 37.714 1.00 72.19 227 THR A N 1
ATOM 1868 C CA . THR A 1 227 ? 16.585 -43.244 37.202 1.00 72.19 227 THR A CA 1
ATOM 1869 C C . THR A 1 227 ? 17.686 -44.303 37.298 1.00 72.19 227 THR A C 1
ATOM 1871 O O . THR A 1 227 ? 17.396 -45.460 37.600 1.00 72.19 227 THR A O 1
ATOM 1874 N N . LYS A 1 228 ? 18.958 -43.917 37.136 1.00 71.31 228 LYS A N 1
ATOM 1875 C CA . LYS A 1 228 ? 20.109 -44.813 37.319 1.00 71.31 228 LYS A CA 1
ATOM 1876 C C . LYS A 1 228 ? 20.358 -45.168 38.794 1.00 71.31 228 LYS A C 1
ATOM 1878 O O . LYS A 1 228 ? 20.569 -46.341 39.105 1.00 71.31 228 LYS A O 1
ATOM 1883 N N . LEU A 1 229 ? 20.294 -44.187 39.700 1.00 70.81 229 LEU A N 1
ATOM 1884 C CA . LEU A 1 229 ? 20.497 -44.368 41.148 1.00 70.81 229 LEU A CA 1
ATOM 1885 C C . LEU A 1 229 ? 19.364 -45.156 41.824 1.00 70.81 229 LEU A C 1
ATOM 1887 O O . LEU A 1 229 ? 19.626 -45.979 42.697 1.00 70.81 229 LEU A O 1
ATOM 1891 N N . PHE A 1 230 ? 18.118 -44.953 41.394 1.00 67.00 230 PHE A N 1
ATOM 1892 C CA . PHE A 1 230 ? 16.921 -45.585 41.962 1.00 67.00 230 PHE A CA 1
ATOM 1893 C C . PHE A 1 230 ? 16.350 -46.717 41.088 1.00 67.00 230 PHE A C 1
ATOM 1895 O O . PHE A 1 230 ? 15.172 -47.063 41.177 1.00 67.00 230 PHE A O 1
ATOM 1902 N N . SER A 1 231 ? 17.185 -47.353 40.265 1.00 58.88 231 SER A N 1
ATOM 1903 C CA . SER A 1 231 ? 16.780 -48.475 39.401 1.00 58.88 231 SER A CA 1
ATOM 1904 C C . SER A 1 231 ? 16.145 -49.646 40.176 1.00 58.88 231 SER A C 1
ATOM 1906 O O . SER A 1 231 ? 15.187 -50.262 39.709 1.00 58.88 231 SER A O 1
ATOM 1908 N N . LYS A 1 232 ? 16.608 -49.919 41.405 1.00 58.59 232 LYS A N 1
ATOM 1909 C CA . LYS A 1 232 ? 16.067 -50.987 42.271 1.00 58.59 232 LYS A CA 1
ATOM 1910 C C . LYS A 1 232 ? 14.690 -50.686 42.874 1.00 58.59 232 LYS A C 1
ATOM 1912 O O . LYS A 1 232 ? 13.941 -51.624 43.130 1.00 58.59 232 LYS A O 1
ATOM 1917 N N . THR A 1 233 ? 14.347 -49.424 43.125 1.00 57.19 233 THR A N 1
ATOM 1918 C CA . THR A 1 233 ? 13.035 -49.030 43.672 1.00 57.19 233 THR A CA 1
ATOM 1919 C C . THR A 1 233 ? 11.980 -48.892 42.578 1.00 57.19 233 THR A C 1
ATOM 1921 O O . THR A 1 233 ? 10.826 -49.232 42.818 1.00 57.19 233 THR A O 1
ATOM 1924 N N . ILE A 1 234 ? 12.371 -48.492 41.364 1.00 57.22 234 ILE A N 1
ATOM 1925 C CA . ILE A 1 234 ? 11.467 -48.393 40.205 1.00 57.22 234 ILE A CA 1
ATOM 1926 C C . ILE A 1 234 ? 11.001 -49.785 39.748 1.00 57.22 234 ILE A C 1
ATOM 1928 O O . ILE A 1 234 ? 9.805 -49.992 39.553 1.00 57.22 234 ILE A O 1
ATOM 1932 N N . ASN A 1 235 ? 11.899 -50.777 39.709 1.00 56.62 235 ASN A N 1
ATOM 1933 C CA . ASN A 1 235 ? 11.533 -52.170 39.408 1.00 56.62 235 ASN A CA 1
ATOM 1934 C C . ASN A 1 235 ? 10.638 -52.819 40.483 1.00 56.62 235 ASN A C 1
ATOM 1936 O O . ASN A 1 235 ? 10.033 -53.855 40.231 1.00 56.62 235 ASN A O 1
ATOM 1940 N N . LYS A 1 236 ? 10.551 -52.228 41.683 1.00 53.28 236 LYS A N 1
ATOM 1941 C CA . LYS A 1 236 ? 9.693 -52.698 42.784 1.00 53.28 236 LYS A CA 1
ATOM 1942 C C . LYS A 1 236 ? 8.294 -52.062 42.774 1.00 53.28 236 LYS A C 1
ATOM 1944 O O . LYS A 1 236 ? 7.421 -52.534 43.492 1.00 53.28 236 LYS A O 1
ATOM 1949 N N . LEU A 1 237 ? 8.104 -50.998 41.990 1.00 57.16 237 LEU A N 1
ATOM 1950 C CA . LEU A 1 237 ? 6.859 -50.231 41.855 1.00 57.16 237 LEU A CA 1
ATOM 1951 C C . LEU A 1 237 ? 6.117 -50.509 40.540 1.00 57.16 237 LEU A C 1
ATOM 1953 O O . LEU A 1 237 ? 5.014 -49.999 40.363 1.00 57.16 237 LEU A O 1
ATOM 1957 N N . GLN A 1 238 ? 6.686 -51.303 39.628 1.00 49.78 238 GLN A N 1
ATOM 1958 C CA . GLN A 1 238 ? 5.932 -51.823 38.490 1.00 49.78 238 GLN A CA 1
ATOM 1959 C C . GLN A 1 238 ? 5.053 -52.990 38.967 1.00 49.78 238 GLN A C 1
ATOM 1961 O O . GLN A 1 238 ? 5.598 -54.015 39.387 1.00 49.78 238 GLN A O 1
ATOM 1966 N N . PRO A 1 239 ? 3.713 -52.855 38.958 1.00 51.53 239 PRO A N 1
ATOM 1967 C CA . PRO A 1 239 ? 2.843 -53.997 39.190 1.00 51.53 239 PRO A CA 1
ATOM 1968 C C . PRO A 1 239 ? 3.027 -55.003 38.044 1.00 51.53 239 PRO A C 1
ATOM 1970 O O . PRO A 1 239 ? 3.194 -54.603 36.891 1.00 51.53 239 PRO A O 1
ATOM 1973 N N . LYS A 1 240 ? 3.046 -56.293 38.396 1.00 43.88 240 LYS A N 1
ATOM 1974 C CA . LYS A 1 240 ? 2.964 -57.406 37.439 1.00 43.88 240 LYS A CA 1
ATOM 1975 C C . LYS A 1 240 ? 1.676 -57.342 36.629 1.00 43.88 240 LYS A C 1
ATOM 1977 O O . LYS A 1 240 ? 0.646 -56.959 37.228 1.00 43.88 240 LYS A O 1
#

Radius of gyration: 32.38 Å; chains: 1; bounding box: 76×86×82 Å

Secondary structure (DSSP, 8-state):
--HHHHHHHHHH--HHHHHHHHHHHHHHHHHHHHHHHHHHHHHHHHHHHHHHHHHHHHHHHH-----TTS-----HHHHHHHHHHHHHHHHHS-HHHHHHHHHHHHHHH-HHHHTSTT--TTHHHHHHHHHHHHHHHHHSS-TT-PPPHHHHHTTTSTT-SS-HHHHHHHHHHHHHHHHHHHHHHHHHHHTTHHHHHHIIIIIHHHHHHHHHHHIIIIIHHHHHHHHHHTHHHHTTTS--